Protein AF-A0A1Y5S2L8-F1 (afdb_monomer)

Foldseek 3Di:
DPDLVVLLVQLQVLQQVLLVVVVVVPDDPPSLVSSQLSSVCSQPVPDDALFDDPDPGQWTKYADDPDDDDRPDHDLARMWTWGWDDDPPCPPDPDIDTDAIQEGEHEEADDPVVLVVSLVSQLPDLHQEYEYEYEDQAPVCVVVSVVVSVVVNVPDPPPAPNHKYWYWYQHNVSSHIDIDIGGGD

Sequence (185 aa):
MDDIGDFIDAIRRALEGVARDAQQSGSGFEWTSEVKRAVREIVDPAAPCDGENTSGSRYSVYGHKREKADCTGEWLFDLCWLDYVAVPDDEKSCKKYLRAMPLAMESEFGGPEEVCDDFGKLLVARAALKVMVFSDKNQANTGSRFGAMRRQIKAFEGIGPDGEYLLCCWCNDTEDFTFDHVPAA

Organism: NCBI:txid745714

Radius of gyration: 16.97 Å; Cα contacts (8 Å, |Δi|>4): 307; chains: 1; bounding box: 42×41×48 Å

Structure (mmCIF, N/CA/C/O backbone):
data_AF-A0A1Y5S2L8-F1
#
_entry.id   AF-A0A1Y5S2L8-F1
#
loop_
_atom_site.group_PDB
_atom_site.id
_atom_site.type_symbol
_atom_site.label_atom_id
_atom_site.label_alt_id
_atom_site.label_comp_id
_atom_site.label_asym_id
_atom_site.label_entity_id
_atom_site.label_seq_id
_atom_site.pdbx_PDB_ins_code
_atom_site.Cartn_x
_atom_site.Cartn_y
_atom_site.Cartn_z
_atom_site.occupancy
_atom_site.B_iso_or_equiv
_atom_site.auth_seq_id
_atom_site.auth_comp_id
_atom_site.auth_asym_id
_atom_site.auth_atom_id
_atom_site.pdbx_PDB_model_num
ATOM 1 N N . MET A 1 1 ? 17.445 -0.015 -1.319 1.00 60.12 1 MET A N 1
ATOM 2 C CA . MET A 1 1 ? 16.323 -0.916 -1.003 1.00 60.12 1 MET A CA 1
ATOM 3 C C . MET A 1 1 ? 15.932 -1.516 -2.331 1.00 60.12 1 MET A C 1
ATOM 5 O O . MET A 1 1 ? 15.462 -0.784 -3.198 1.00 60.12 1 MET A O 1
ATOM 9 N N . ASP A 1 2 ? 16.330 -2.765 -2.540 1.00 72.38 2 ASP A N 1
ATOM 10 C CA . ASP A 1 2 ? 16.281 -3.421 -3.853 1.00 72.38 2 ASP A CA 1
ATOM 11 C C . ASP A 1 2 ? 15.447 -4.710 -3.821 1.00 72.38 2 ASP A C 1
ATOM 13 O O . ASP A 1 2 ? 15.225 -5.310 -4.868 1.00 72.38 2 ASP A O 1
ATOM 17 N N . ASP A 1 3 ? 14.959 -5.100 -2.639 1.00 87.25 3 ASP A N 1
ATOM 18 C CA . ASP A 1 3 ? 14.082 -6.246 -2.432 1.00 87.25 3 ASP A CA 1
ATOM 19 C C . ASP A 1 3 ? 12.660 -5.799 -2.065 1.00 87.25 3 ASP A C 1
ATOM 21 O O . ASP A 1 3 ? 12.460 -4.819 -1.342 1.00 87.25 3 ASP A O 1
ATOM 25 N N . ILE A 1 4 ? 11.659 -6.520 -2.572 1.00 90.06 4 ILE A N 1
ATOM 26 C CA . ILE A 1 4 ? 10.247 -6.210 -2.319 1.00 90.06 4 ILE A CA 1
ATOM 27 C C . ILE A 1 4 ? 9.853 -6.448 -0.858 1.00 90.06 4 ILE A C 1
ATOM 29 O O . ILE A 1 4 ? 9.036 -5.697 -0.321 1.00 90.06 4 ILE A O 1
ATOM 33 N N . GLY A 1 5 ? 10.483 -7.421 -0.190 1.00 92.94 5 GLY A N 1
ATOM 34 C CA . GLY A 1 5 ? 10.292 -7.679 1.234 1.00 92.94 5 GLY A CA 1
ATOM 35 C C . GLY A 1 5 ? 10.717 -6.487 2.088 1.00 92.94 5 GLY A C 1
ATOM 36 O O . GLY A 1 5 ? 9.966 -6.065 2.968 1.00 92.94 5 GLY A O 1
ATOM 37 N N . ASP A 1 6 ? 11.854 -5.864 1.761 1.00 93.06 6 ASP A N 1
ATOM 38 C CA . ASP A 1 6 ? 12.311 -4.653 2.451 1.00 93.06 6 ASP A CA 1
ATOM 39 C C . ASP A 1 6 ? 11.295 -3.505 2.325 1.00 93.06 6 ASP A C 1
ATOM 41 O O . ASP A 1 6 ? 11.047 -2.789 3.302 1.00 93.06 6 ASP A O 1
ATOM 45 N N . PHE A 1 7 ? 10.685 -3.334 1.143 1.00 93.12 7 PHE A N 1
ATOM 46 C CA . PHE A 1 7 ? 9.654 -2.315 0.927 1.00 93.12 7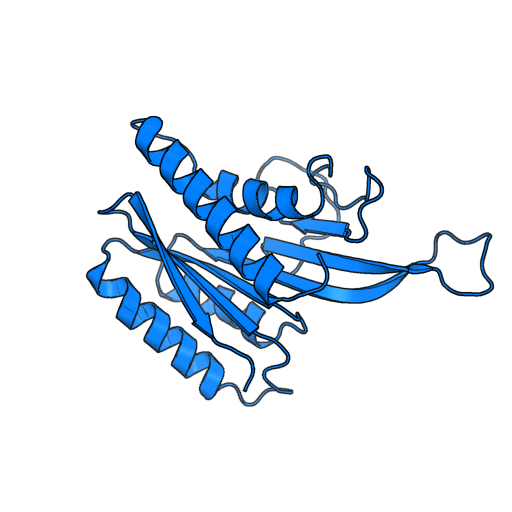 PHE A CA 1
ATOM 47 C C . PHE A 1 7 ? 8.389 -2.602 1.733 1.00 93.12 7 PHE A C 1
ATOM 49 O O . PHE A 1 7 ? 7.868 -1.695 2.382 1.00 93.12 7 PHE A O 1
ATOM 56 N N . ILE A 1 8 ? 7.916 -3.851 1.737 1.00 96.25 8 ILE A N 1
ATOM 57 C CA . ILE A 1 8 ? 6.753 -4.268 2.531 1.00 96.25 8 ILE A CA 1
ATOM 58 C C . ILE A 1 8 ? 6.986 -3.964 4.015 1.00 96.25 8 ILE A C 1
ATOM 60 O O . ILE A 1 8 ? 6.137 -3.351 4.666 1.00 96.25 8 ILE A O 1
ATOM 64 N N . ASP A 1 9 ? 8.149 -4.336 4.544 1.00 96.50 9 ASP A N 1
ATOM 65 C CA . ASP A 1 9 ? 8.483 -4.113 5.947 1.00 96.50 9 ASP A CA 1
ATOM 66 C C . ASP A 1 9 ? 8.668 -2.628 6.277 1.00 96.50 9 ASP A C 1
ATOM 68 O O . ASP A 1 9 ? 8.286 -2.177 7.360 1.00 96.50 9 ASP A O 1
ATOM 72 N N . ALA A 1 10 ? 9.228 -1.838 5.358 1.00 95.88 10 ALA A N 1
ATOM 73 C CA . ALA A 1 10 ? 9.326 -0.393 5.526 1.00 95.88 10 ALA A CA 1
ATOM 74 C C . ALA A 1 10 ? 7.941 0.269 5.578 1.00 95.88 10 ALA A C 1
ATOM 76 O O . ALA A 1 10 ? 7.710 1.112 6.444 1.00 95.88 10 ALA A O 1
ATOM 77 N N . ILE A 1 11 ? 7.010 -0.150 4.716 1.00 96.81 11 ILE A N 1
ATOM 78 C CA . ILE A 1 11 ? 5.638 0.371 4.687 1.00 96.81 11 ILE A CA 1
ATOM 79 C C . ILE A 1 11 ? 4.883 -0.009 5.958 1.00 96.81 11 ILE A C 1
ATOM 81 O O . ILE A 1 11 ? 4.247 0.854 6.557 1.00 96.81 11 ILE A O 1
ATOM 85 N N . ARG A 1 12 ? 5.001 -1.257 6.429 1.00 98.00 12 ARG A N 1
ATOM 86 C CA . ARG A 1 12 ? 4.418 -1.676 7.715 1.00 98.00 12 ARG A CA 1
ATOM 87 C C . ARG A 1 12 ? 4.901 -0.795 8.860 1.00 98.00 12 ARG A C 1
ATOM 89 O O . ARG A 1 12 ? 4.081 -0.197 9.546 1.00 98.00 12 ARG A O 1
ATOM 96 N N . ARG A 1 13 ? 6.221 -0.628 9.000 1.00 97.75 13 ARG A N 1
ATOM 97 C CA . ARG A 1 13 ? 6.812 0.227 10.045 1.00 97.75 13 ARG A CA 1
ATOM 98 C C . ARG A 1 13 ? 6.355 1.682 9.948 1.00 97.75 13 ARG A C 1
ATOM 100 O O . ARG A 1 13 ? 6.156 2.323 10.979 1.00 97.75 13 ARG A O 1
ATOM 107 N N . ALA A 1 14 ? 6.208 2.202 8.729 1.00 95.88 14 ALA A N 1
ATOM 108 C CA . ALA A 1 14 ? 5.717 3.555 8.490 1.00 95.88 14 ALA A CA 1
ATOM 109 C C . ALA A 1 14 ? 4.259 3.708 8.957 1.00 95.88 14 ALA A C 1
ATOM 111 O O . ALA A 1 14 ? 3.954 4.631 9.708 1.00 95.88 14 ALA A O 1
ATOM 112 N N . LEU A 1 15 ? 3.379 2.771 8.590 1.00 97.00 15 LEU A N 1
ATOM 113 C CA . LEU A 1 15 ? 1.965 2.787 8.980 1.00 97.00 15 LEU A CA 1
ATOM 114 C C . LEU A 1 15 ? 1.761 2.528 10.481 1.00 97.00 15 LEU A C 1
ATOM 116 O O . LEU A 1 15 ? 0.952 3.200 11.112 1.00 97.00 15 LEU A O 1
ATOM 120 N N . GLU A 1 16 ? 2.552 1.647 11.092 1.00 96.88 16 GLU A N 1
ATOM 121 C CA . GLU A 1 16 ? 2.604 1.490 12.554 1.00 96.88 16 GLU A CA 1
ATOM 122 C C . GLU A 1 16 ? 3.066 2.780 13.255 1.00 96.88 16 GLU A C 1
ATOM 124 O O . GLU A 1 16 ? 2.644 3.074 14.371 1.00 96.88 16 GLU A O 1
ATOM 129 N N . GLY A 1 17 ? 3.943 3.565 12.619 1.00 95.38 17 GLY A N 1
ATOM 130 C CA . GLY A 1 17 ? 4.308 4.906 13.082 1.00 95.38 17 GLY A CA 1
ATOM 131 C C . GLY A 1 17 ? 3.114 5.851 13.098 1.00 95.38 17 GLY A C 1
ATOM 132 O O . GLY A 1 17 ? 2.828 6.441 14.136 1.00 95.38 17 GLY A O 1
ATOM 133 N N . VAL A 1 18 ? 2.370 5.902 11.989 1.00 93.50 18 VAL A N 1
ATOM 134 C CA . VAL A 1 18 ? 1.132 6.691 11.882 1.00 93.50 18 VAL A CA 1
ATOM 135 C C . VAL A 1 18 ? 0.123 6.288 12.964 1.00 93.50 18 VAL A C 1
ATOM 137 O O . VAL A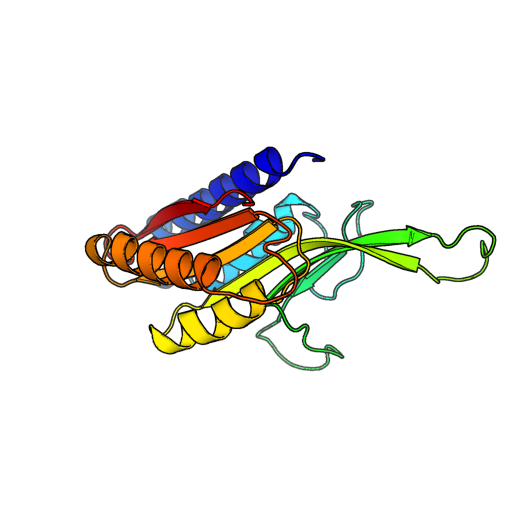 1 18 ? -0.476 7.164 13.585 1.00 93.50 18 VAL A O 1
ATOM 140 N N . ALA A 1 19 ? -0.028 4.988 13.241 1.00 93.81 19 ALA A N 1
ATOM 141 C CA . ALA A 1 19 ? -0.912 4.501 14.300 1.00 93.81 19 ALA A CA 1
ATOM 142 C C . ALA A 1 19 ? -0.499 4.982 15.693 1.00 93.81 19 ALA A C 1
ATOM 144 O O . ALA A 1 19 ? -1.323 5.524 16.431 1.00 93.81 19 ALA A O 1
ATOM 145 N N . ARG A 1 20 ? 0.789 4.854 16.039 1.00 94.06 20 ARG A N 1
ATOM 146 C CA . ARG A 1 20 ? 1.309 5.340 17.327 1.00 94.06 20 ARG A CA 1
ATOM 147 C C . ARG A 1 20 ? 1.080 6.838 17.509 1.00 94.06 20 ARG A C 1
ATOM 149 O O . ARG A 1 20 ? 0.694 7.259 18.599 1.00 94.06 20 ARG A O 1
ATOM 156 N N . ASP A 1 21 ? 1.306 7.628 16.464 1.00 91.19 21 ASP A N 1
ATOM 157 C CA . ASP A 1 21 ? 1.139 9.082 16.514 1.00 91.19 21 ASP A CA 1
ATOM 158 C C . ASP A 1 21 ? -0.344 9.472 16.652 1.00 91.19 21 ASP A C 1
ATOM 160 O O . ASP A 1 21 ? -0.686 10.367 17.433 1.00 91.19 21 ASP A O 1
ATOM 164 N N . ALA A 1 22 ? -1.242 8.758 15.964 1.00 89.62 22 ALA A N 1
ATOM 165 C CA . ALA A 1 22 ? -2.686 8.950 16.072 1.00 89.62 22 ALA A CA 1
ATOM 166 C C . ALA A 1 22 ? -3.202 8.680 17.497 1.00 89.62 22 ALA A C 1
ATOM 168 O O . ALA A 1 22 ? -3.884 9.534 18.069 1.00 89.62 22 ALA A O 1
ATOM 169 N N . GLN A 1 23 ? -2.799 7.556 18.100 1.00 87.94 23 GLN A N 1
ATOM 170 C CA . GLN A 1 23 ? -3.173 7.173 19.469 1.00 87.94 23 GLN A CA 1
ATOM 171 C C . GLN A 1 23 ? -2.675 8.180 20.522 1.00 87.94 23 GLN A C 1
ATOM 173 O O . GLN A 1 23 ? -3.359 8.459 21.507 1.00 87.94 23 GLN A O 1
ATOM 178 N N . GLN A 1 24 ? -1.483 8.757 20.328 1.00 86.81 24 GLN A N 1
ATOM 179 C CA . GLN A 1 24 ? -0.918 9.754 21.248 1.00 86.81 24 GLN A CA 1
ATOM 180 C C . GLN A 1 24 ? -1.592 11.127 21.139 1.00 86.81 2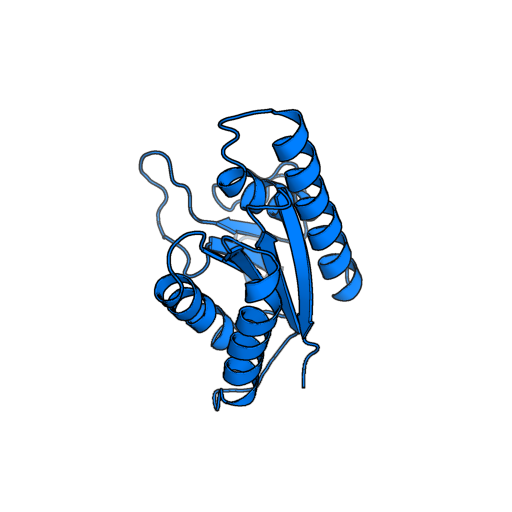4 GLN A C 1
ATOM 182 O O . GLN A 1 24 ? -1.596 11.890 22.107 1.00 86.81 24 GLN A O 1
ATOM 187 N N . SER A 1 25 ? -2.166 11.448 19.979 1.00 82.44 25 SER A N 1
ATOM 188 C CA . SER A 1 25 ? -2.710 12.777 19.682 1.00 82.44 25 SER A CA 1
ATOM 189 C C . SER A 1 25 ? -4.111 13.023 20.269 1.00 82.44 25 SER A C 1
ATOM 191 O O . SER A 1 25 ? -4.547 14.170 20.353 1.00 82.44 25 SER A O 1
ATOM 193 N N . GLY A 1 26 ? -4.825 11.985 20.720 1.00 62.09 26 GLY A N 1
ATOM 194 C CA . GLY A 1 26 ? -5.988 12.086 21.618 1.00 62.09 26 GLY A CA 1
ATOM 195 C C . GLY A 1 26 ? -7.295 12.691 21.071 1.00 62.09 26 GLY A C 1
ATOM 196 O O . GLY A 1 26 ? -8.318 12.541 21.732 1.00 62.09 26 GLY A O 1
ATOM 197 N N . SER A 1 27 ? -7.311 13.366 19.911 1.00 51.16 27 SER A N 1
ATOM 198 C CA . SER A 1 27 ? -8.495 13.615 19.055 1.00 51.16 27 SER A CA 1
ATOM 199 C C . SER A 1 27 ? -8.126 14.458 17.822 1.00 51.16 27 SER A C 1
ATOM 201 O O . SER A 1 27 ? -7.326 15.383 17.925 1.00 51.16 27 SER A O 1
ATOM 203 N N . GLY A 1 28 ? -8.747 14.187 16.668 1.00 55.44 28 GLY A N 1
ATOM 204 C CA . GLY A 1 28 ? -8.711 15.076 15.492 1.00 55.44 28 GLY A CA 1
ATOM 205 C C . GLY A 1 28 ? -7.442 15.026 14.635 1.00 55.44 28 GLY A C 1
ATOM 206 O O . GLY A 1 28 ? -7.318 15.821 13.708 1.00 55.44 28 GLY A O 1
ATOM 207 N N . PHE A 1 29 ? -6.516 14.107 14.916 1.00 59.56 29 PHE A N 1
ATOM 208 C CA . PHE A 1 29 ? -5.371 13.861 14.047 1.00 59.56 29 PHE A CA 1
ATOM 209 C C . PHE A 1 29 ? -5.865 13.306 12.706 1.00 59.56 29 PHE A C 1
ATOM 211 O O . PHE A 1 29 ? -6.488 12.242 12.654 1.00 59.56 29 PHE A O 1
ATOM 218 N N . GLU A 1 30 ? -5.609 14.039 11.623 1.00 79.38 30 GLU A N 1
ATOM 219 C CA . GLU A 1 30 ? -5.931 13.623 10.256 1.00 79.38 30 GLU A CA 1
ATOM 220 C C . GLU A 1 30 ? -4.914 12.568 9.789 1.00 79.38 30 GLU A C 1
ATOM 222 O O . GLU A 1 30 ? -4.149 12.765 8.853 1.00 79.38 30 GLU A O 1
ATOM 227 N N . TRP A 1 31 ? -4.884 11.416 10.466 1.00 83.19 31 TRP A N 1
ATOM 228 C CA . TRP A 1 31 ? -3.950 10.319 10.180 1.00 83.19 31 TRP A CA 1
ATOM 229 C C . TRP A 1 31 ? -3.994 9.872 8.712 1.00 83.19 31 TRP A C 1
ATOM 231 O O . TRP A 1 31 ? -3.004 9.389 8.166 1.00 83.19 31 TRP A O 1
ATOM 241 N N . THR A 1 32 ? -5.131 10.072 8.048 1.00 85.38 32 THR A N 1
ATOM 242 C CA . THR A 1 32 ? -5.335 9.766 6.634 1.00 85.38 32 THR A CA 1
ATOM 243 C C . THR A 1 32 ? -4.389 10.544 5.715 1.00 85.38 32 THR A C 1
ATOM 245 O O . THR A 1 32 ? -3.927 9.982 4.722 1.00 85.38 32 THR A O 1
ATOM 248 N N . SER A 1 33 ? -4.041 11.803 6.028 1.00 82.25 33 SER A N 1
ATOM 249 C CA . SER A 1 33 ? -3.036 12.551 5.249 1.00 82.25 33 SER A CA 1
ATOM 250 C C . SER A 1 33 ? -1.614 12.049 5.510 1.00 82.25 33 SER A C 1
ATOM 252 O O . SER A 1 33 ? -0.752 12.095 4.628 1.00 82.25 33 SER A O 1
ATOM 254 N N . GLU A 1 34 ? -1.383 11.511 6.704 1.00 88.69 34 GLU A N 1
ATOM 255 C CA . GLU A 1 34 ? -0.078 11.043 7.164 1.00 88.69 34 GLU A CA 1
ATOM 256 C C . GLU A 1 34 ? 0.321 9.704 6.547 1.00 88.69 34 GLU A C 1
ATOM 258 O O . GLU A 1 34 ? 1.507 9.462 6.351 1.00 88.69 34 GLU A O 1
ATOM 263 N N . VAL A 1 35 ? -0.646 8.875 6.142 1.00 90.38 35 VAL A N 1
ATOM 264 C CA . VAL A 1 35 ? -0.402 7.620 5.406 1.00 90.38 35 VAL A CA 1
ATOM 265 C C . VAL A 1 35 ? 0.450 7.864 4.158 1.00 90.38 35 VAL A C 1
ATOM 267 O O . VAL A 1 35 ? 1.519 7.270 4.002 1.00 90.38 35 VAL A O 1
ATOM 270 N N . LYS A 1 36 ? 0.013 8.771 3.274 1.00 87.81 36 LYS A N 1
ATOM 271 C CA . LYS A 1 36 ? 0.725 9.060 2.015 1.00 87.81 36 LYS A CA 1
ATOM 272 C C . LYS A 1 36 ? 2.092 9.685 2.285 1.00 87.81 36 LYS A C 1
ATOM 274 O O . LYS A 1 36 ? 3.067 9.353 1.609 1.00 87.81 36 LYS A O 1
ATOM 279 N N . ARG A 1 37 ? 2.172 10.561 3.294 1.00 86.00 37 ARG A N 1
ATOM 280 C CA . ARG A 1 37 ? 3.424 11.188 3.731 1.00 86.00 37 ARG A CA 1
ATOM 281 C C . ARG A 1 37 ? 4.434 10.142 4.206 1.00 86.00 37 ARG A C 1
ATOM 283 O O . ARG A 1 37 ? 5.547 10.109 3.690 1.00 86.00 37 ARG A O 1
ATOM 290 N N . ALA A 1 38 ? 4.031 9.272 5.128 1.00 90.38 38 ALA A N 1
ATOM 291 C CA . ALA A 1 38 ? 4.897 8.267 5.732 1.00 90.38 38 ALA A CA 1
ATOM 292 C C . ALA A 1 38 ? 5.428 7.266 4.695 1.00 90.38 38 ALA A C 1
ATOM 294 O O . ALA A 1 38 ? 6.605 6.916 4.730 1.00 90.38 38 ALA A O 1
ATOM 295 N N . VAL A 1 39 ? 4.596 6.849 3.730 1.00 89.94 39 VAL A N 1
ATOM 296 C CA . VAL A 1 39 ? 5.041 5.955 2.649 1.00 89.94 39 VAL A CA 1
ATOM 297 C C . VAL A 1 39 ? 6.002 6.670 1.694 1.00 89.94 39 VAL A C 1
ATOM 299 O O . VAL A 1 39 ? 7.036 6.105 1.351 1.00 89.94 39 VAL A O 1
ATOM 302 N N . ARG A 1 40 ? 5.740 7.925 1.298 1.00 87.31 40 ARG A N 1
ATOM 303 C CA . ARG A 1 40 ? 6.671 8.708 0.454 1.00 87.31 40 ARG A CA 1
ATOM 304 C C . ARG A 1 40 ? 8.072 8.796 1.065 1.00 87.31 40 ARG A C 1
ATOM 306 O O . ARG A 1 40 ? 9.065 8.586 0.368 1.00 87.31 40 ARG A O 1
ATOM 313 N N . GLU A 1 41 ? 8.147 9.094 2.358 1.00 87.50 41 GLU A N 1
ATOM 314 C CA . GLU A 1 41 ? 9.408 9.342 3.063 1.00 87.50 41 GLU A CA 1
ATOM 315 C C . GLU A 1 41 ? 10.328 8.109 3.139 1.00 87.50 41 GLU A C 1
ATOM 317 O O . GLU A 1 41 ? 11.517 8.262 3.406 1.00 87.50 41 GLU A O 1
ATOM 322 N N . ILE A 1 42 ? 9.833 6.900 2.836 1.00 88.94 42 ILE A N 1
ATOM 323 C CA . ILE A 1 42 ? 10.649 5.673 2.778 1.00 88.94 42 ILE A CA 1
ATOM 324 C C . ILE A 1 42 ? 11.757 5.778 1.722 1.00 88.94 42 ILE A C 1
ATOM 326 O O . ILE A 1 42 ? 12.879 5.326 1.955 1.00 88.94 42 ILE A O 1
ATOM 330 N N . VAL A 1 43 ? 11.436 6.329 0.549 1.00 82.00 43 VAL A N 1
ATOM 331 C CA . VAL A 1 43 ? 12.352 6.371 -0.603 1.00 82.00 43 VAL A CA 1
ATOM 332 C C . VAL A 1 43 ? 12.902 7.758 -0.875 1.00 82.00 43 VAL A C 1
ATOM 334 O O . VAL A 1 43 ? 13.966 7.873 -1.484 1.00 82.00 43 VAL A O 1
ATOM 337 N N . ASP A 1 44 ? 12.206 8.803 -0.435 1.00 74.56 44 ASP A N 1
ATOM 338 C CA . ASP A 1 44 ? 12.701 10.165 -0.560 1.00 74.56 44 ASP A CA 1
ATOM 339 C C . ASP A 1 44 ? 12.157 11.077 0.560 1.00 74.56 44 ASP A C 1
ATOM 341 O O . ASP A 1 44 ? 11.119 11.726 0.398 1.00 74.56 44 ASP A O 1
ATOM 345 N N . PRO A 1 45 ? 12.850 11.149 1.716 1.00 73.00 45 PRO A N 1
ATOM 346 C CA . PRO A 1 45 ? 12.446 11.984 2.849 1.00 73.00 45 PRO A CA 1
ATOM 347 C C . PRO A 1 45 ? 12.387 13.486 2.537 1.00 73.00 45 PRO A C 1
ATOM 349 O O . PRO A 1 45 ? 11.735 14.234 3.262 1.00 73.00 45 PRO A O 1
ATOM 352 N N . ALA A 1 46 ? 13.090 13.941 1.494 1.00 63.91 46 ALA A N 1
ATOM 353 C CA . ALA A 1 46 ? 13.186 15.349 1.112 1.00 63.91 46 ALA A CA 1
ATOM 354 C C . ALA A 1 46 ? 12.453 15.671 -0.207 1.00 63.91 46 ALA A C 1
ATOM 356 O O . ALA A 1 46 ? 12.542 16.808 -0.685 1.00 63.91 46 ALA A O 1
ATOM 357 N N . ALA A 1 47 ? 11.701 14.713 -0.770 1.00 59.09 47 ALA A N 1
ATOM 358 C CA . ALA A 1 47 ? 10.899 14.926 -1.972 1.00 59.09 47 ALA A CA 1
ATOM 359 C C . ALA A 1 47 ? 9.752 15.923 -1.723 1.00 59.09 47 ALA A C 1
ATOM 361 O O . ALA A 1 47 ? 8.908 15.683 -0.845 1.00 59.09 47 ALA A O 1
ATOM 362 N N . PRO A 1 48 ? 9.655 17.011 -2.509 1.00 55.72 48 PRO A N 1
ATOM 363 C CA . PRO A 1 48 ? 8.458 17.826 -2.570 1.00 55.72 48 PRO A CA 1
ATOM 364 C C . PRO A 1 48 ? 7.305 17.019 -3.174 1.00 55.72 48 PRO A C 1
ATOM 366 O O . PRO A 1 48 ? 7.475 16.098 -3.970 1.00 55.72 48 PRO A O 1
ATOM 369 N N . CYS A 1 49 ? 6.085 17.371 -2.783 1.00 52.69 49 CYS A N 1
ATOM 370 C CA . CYS A 1 49 ? 4.868 16.686 -3.212 1.00 52.69 49 CYS A CA 1
ATOM 371 C C . CYS A 1 49 ? 4.481 16.953 -4.691 1.00 52.69 49 CYS A C 1
ATOM 373 O O . CYS A 1 49 ? 3.327 16.735 -5.046 1.00 52.69 49 CYS A O 1
ATOM 375 N N . ASP A 1 50 ? 5.367 17.511 -5.519 1.00 54.84 50 ASP A N 1
ATOM 376 C CA . ASP A 1 50 ? 5.133 17.895 -6.922 1.00 54.84 50 ASP A CA 1
ATOM 377 C C . ASP A 1 50 ? 5.868 17.004 -7.944 1.00 54.84 50 ASP A C 1
ATOM 379 O O . ASP A 1 50 ? 5.818 17.270 -9.144 1.00 54.84 50 ASP A O 1
ATOM 383 N N . GLY A 1 51 ? 6.449 15.883 -7.505 1.00 50.41 51 GLY A N 1
ATOM 384 C CA . GLY A 1 51 ? 6.886 14.828 -8.421 1.00 50.41 51 GLY A CA 1
ATOM 385 C C . GLY A 1 51 ? 8.262 15.032 -9.050 1.00 50.41 51 GLY A C 1
ATOM 386 O O . GLY A 1 51 ? 8.587 14.361 -10.031 1.00 50.41 51 GLY A O 1
ATOM 387 N N . GLU A 1 52 ? 9.095 15.914 -8.499 1.00 52.09 52 GLU A N 1
ATOM 388 C CA . GLU A 1 52 ? 10.492 16.052 -8.916 1.00 52.09 52 GLU A CA 1
ATOM 389 C C . GLU A 1 52 ? 11.456 15.420 -7.897 1.00 52.09 52 GLU A C 1
ATOM 391 O O . GLU A 1 52 ? 11.359 15.650 -6.694 1.00 52.09 52 GLU A O 1
ATOM 396 N N . ASN A 1 53 ? 12.421 14.623 -8.385 1.00 50.34 53 ASN A N 1
ATOM 397 C CA . ASN A 1 53 ? 13.530 14.123 -7.561 1.00 50.34 53 ASN A CA 1
ATOM 398 C C . ASN A 1 53 ? 14.361 15.308 -7.063 1.00 50.34 53 ASN A C 1
ATOM 400 O O . ASN A 1 53 ? 15.123 15.886 -7.841 1.00 50.34 53 ASN A O 1
ATOM 404 N N . THR A 1 54 ? 14.295 15.616 -5.772 1.00 49.56 54 THR A N 1
ATOM 405 C CA . THR A 1 54 ? 15.105 16.683 -5.163 1.00 49.56 54 THR A CA 1
ATOM 406 C C . THR A 1 54 ? 16.373 16.176 -4.480 1.00 49.56 54 THR A C 1
ATOM 408 O O . THR A 1 54 ? 17.287 16.967 -4.249 1.00 49.56 54 THR A O 1
ATOM 411 N N . SER A 1 55 ? 16.490 14.872 -4.201 1.00 51.06 55 SER A N 1
ATOM 412 C CA . SER A 1 55 ? 17.470 14.376 -3.215 1.00 51.06 55 SER A CA 1
ATOM 413 C C . SER A 1 55 ? 18.167 13.074 -3.606 1.00 51.06 55 SER A C 1
ATOM 415 O O . SER A 1 55 ? 18.231 12.137 -2.823 1.00 51.06 55 SER A O 1
ATOM 417 N N . GLY A 1 56 ? 18.714 12.967 -4.821 1.00 57.66 56 GLY A N 1
ATOM 418 C CA . GLY A 1 56 ? 19.560 11.816 -5.199 1.00 57.66 56 GLY A CA 1
ATOM 419 C C . GLY A 1 56 ? 18.886 10.436 -5.081 1.00 57.66 56 GLY A C 1
ATOM 420 O O . GLY A 1 56 ? 19.567 9.417 -5.206 1.00 57.66 56 GLY A O 1
ATOM 421 N N . SER A 1 57 ? 17.569 10.399 -4.846 1.00 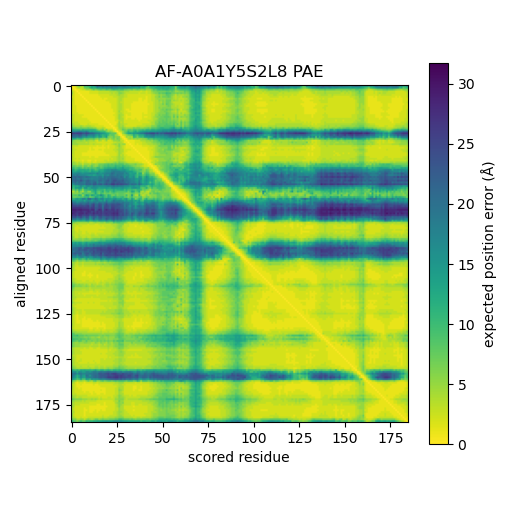65.12 57 SER A N 1
ATOM 422 C CA . SER A 1 57 ? 16.788 9.177 -4.767 1.00 65.12 57 SER A CA 1
ATOM 423 C C . SER A 1 57 ? 16.696 8.538 -6.145 1.00 65.12 57 SER A C 1
ATOM 425 O O . SER A 1 57 ? 16.615 9.214 -7.177 1.00 65.12 57 SER A O 1
ATOM 427 N N . ARG A 1 58 ? 16.705 7.205 -6.154 1.00 75.81 58 ARG A N 1
ATOM 428 C CA . ARG A 1 58 ? 16.477 6.406 -7.360 1.00 75.81 58 ARG A CA 1
ATOM 429 C C . ARG A 1 58 ? 15.045 6.562 -7.874 1.00 75.81 58 ARG A C 1
ATOM 431 O O . ARG A 1 58 ? 14.827 6.427 -9.075 1.00 75.81 58 ARG A O 1
ATOM 438 N N . TYR A 1 59 ? 14.092 6.832 -6.985 1.00 74.81 59 TYR A N 1
ATOM 439 C CA . TYR A 1 59 ? 12.671 6.830 -7.308 1.00 74.81 59 TYR A CA 1
ATOM 440 C C . TYR A 1 59 ? 12.086 8.235 -7.274 1.00 74.81 59 TYR A C 1
ATOM 442 O O . TYR A 1 59 ? 12.334 8.991 -6.341 1.00 74.81 59 TYR A O 1
ATOM 450 N N . SER A 1 60 ? 11.272 8.546 -8.278 1.00 76.69 60 SER A N 1
ATOM 451 C CA . SER A 1 60 ? 10.380 9.704 -8.271 1.00 76.69 60 SER A CA 1
ATOM 452 C C . SER A 1 60 ? 9.057 9.319 -7.633 1.00 76.69 60 SER A C 1
ATOM 454 O O . SER A 1 60 ? 8.532 8.242 -7.917 1.00 76.69 60 SER A O 1
ATOM 456 N N . VAL A 1 61 ? 8.525 10.186 -6.773 1.00 72.44 61 VAL A N 1
ATOM 457 C CA . VAL A 1 61 ? 7.278 9.933 -6.046 1.00 72.44 61 VAL A CA 1
ATOM 458 C C . VAL A 1 61 ? 6.197 10.900 -6.507 1.00 72.44 61 VAL A C 1
ATOM 460 O O . VAL A 1 61 ? 6.374 12.109 -6.404 1.00 72.44 61 VAL A O 1
ATOM 463 N N . TYR A 1 62 ? 5.065 10.370 -6.965 1.00 71.62 62 TYR A N 1
ATOM 464 C CA . TYR A 1 62 ? 3.893 11.155 -7.362 1.00 71.62 62 TYR A CA 1
ATOM 465 C C . TYR A 1 62 ? 2.702 10.779 -6.490 1.00 71.62 62 TYR A C 1
ATOM 467 O O . TYR A 1 62 ? 2.570 9.615 -6.125 1.00 71.62 62 TYR A O 1
ATOM 475 N N . GLY A 1 63 ? 1.834 11.740 -6.171 1.00 59.44 63 GLY A N 1
ATOM 476 C CA . GLY A 1 63 ? 0.599 11.476 -5.436 1.00 59.44 63 GLY A CA 1
ATOM 477 C C . GLY A 1 63 ? -0.398 12.630 -5.486 1.00 59.44 63 GLY A C 1
ATOM 478 O O . GLY A 1 63 ? -0.047 13.755 -5.848 1.00 59.44 63 GLY A O 1
ATOM 479 N N . HIS A 1 64 ? -1.653 12.348 -5.135 1.00 60.62 64 HIS A N 1
ATOM 480 C CA . HIS A 1 64 ? -2.737 13.338 -5.154 1.00 60.62 64 HIS A CA 1
ATOM 481 C C . HIS A 1 64 ? -2.622 14.327 -3.975 1.00 60.62 64 HIS A C 1
ATOM 483 O O . HIS A 1 64 ? -2.489 13.908 -2.821 1.00 60.62 64 HIS A O 1
ATOM 489 N N . LYS A 1 65 ? -2.677 15.643 -4.243 1.00 55.50 65 LYS A N 1
ATOM 490 C CA . LYS A 1 65 ? -2.755 16.707 -3.218 1.00 55.50 65 LYS A CA 1
ATOM 491 C C . LYS A 1 65 ? -4.202 17.168 -3.034 1.00 55.50 65 LYS A C 1
ATOM 493 O O . LYS A 1 65 ? -4.841 17.584 -3.994 1.00 55.50 65 LYS A O 1
ATOM 498 N N . ARG A 1 66 ? -4.670 17.242 -1.780 1.00 48.84 66 ARG A N 1
ATOM 499 C CA . ARG A 1 66 ? -5.984 17.826 -1.439 1.00 48.84 66 ARG A CA 1
ATOM 500 C C . ARG A 1 66 ? -6.020 19.358 -1.323 1.00 48.84 66 ARG A C 1
ATOM 502 O O . ARG A 1 66 ? -7.115 19.910 -1.287 1.00 48.84 66 ARG A O 1
ATOM 509 N N . GLU A 1 67 ? -4.894 20.077 -1.303 1.00 43.22 67 GLU A N 1
ATOM 510 C CA . GLU A 1 67 ? -4.915 21.538 -1.106 1.00 43.22 67 GLU A CA 1
ATOM 511 C C . GLU A 1 67 ? -4.481 22.352 -2.338 1.00 43.22 67 GLU A C 1
ATOM 513 O O . GLU A 1 67 ? -3.326 22.327 -2.747 1.00 43.22 67 GLU A O 1
ATOM 518 N N . LYS A 1 68 ?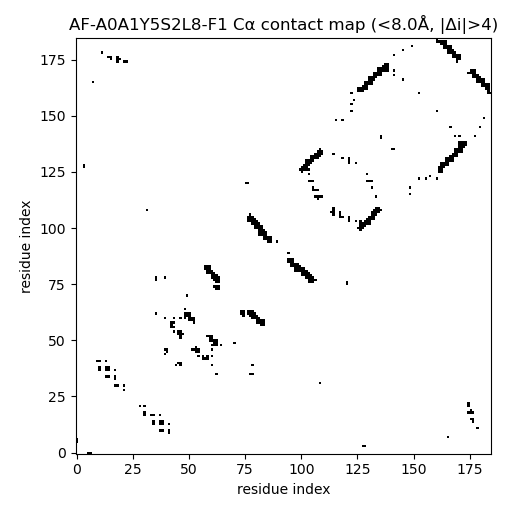 -5.464 23.101 -2.866 1.00 36.06 68 LYS A N 1
ATOM 519 C CA . LYS A 1 68 ? -5.408 24.296 -3.734 1.00 36.06 68 LYS A CA 1
ATOM 520 C C . LYS A 1 68 ? -4.402 24.314 -4.901 1.00 36.06 68 LYS A C 1
ATOM 522 O O . LYS A 1 68 ? -3.262 24.717 -4.729 1.00 36.06 68 LYS A O 1
ATOM 527 N N . ALA A 1 69 ? -4.983 24.118 -6.090 1.00 38.34 69 ALA A N 1
ATOM 528 C CA . ALA A 1 69 ? -4.670 24.726 -7.392 1.00 38.34 69 ALA A CA 1
ATOM 529 C C . ALA A 1 69 ? -3.264 24.518 -8.001 1.00 38.34 69 ALA A C 1
ATOM 531 O O . ALA A 1 69 ? -2.236 24.783 -7.394 1.00 38.34 69 ALA A O 1
ATOM 532 N N . ASP A 1 70 ? -3.284 24.137 -9.282 1.00 34.56 70 ASP A N 1
ATOM 533 C CA . ASP A 1 70 ? -2.176 24.125 -10.248 1.00 34.56 70 ASP A CA 1
ATOM 534 C C . ASP A 1 70 ? -1.092 23.050 -10.093 1.00 34.56 70 ASP A C 1
ATOM 536 O O . ASP A 1 70 ? 0.098 23.307 -10.261 1.00 34.56 70 ASP A O 1
ATOM 540 N N . CYS A 1 71 ? -1.497 21.793 -9.903 1.00 35.06 71 CYS A N 1
ATOM 541 C CA . CYS A 1 71 ? -0.656 20.663 -10.307 1.00 35.06 71 CYS A CA 1
ATOM 542 C C . CYS A 1 71 ? -1.251 20.033 -11.573 1.00 35.06 71 CYS A C 1
ATOM 544 O O . CYS A 1 71 ? -2.318 19.425 -11.555 1.00 35.06 71 CYS A O 1
ATOM 546 N N . THR A 1 72 ? -0.579 20.233 -12.703 1.00 37.66 72 THR A N 1
ATOM 547 C CA . THR A 1 72 ? -0.905 19.614 -13.987 1.00 37.66 72 THR A CA 1
ATOM 548 C C . THR A 1 72 ? -0.774 18.091 -13.891 1.00 37.66 72 THR A C 1
ATOM 550 O O . THR A 1 72 ? 0.342 17.581 -13.845 1.00 37.66 72 THR A O 1
ATOM 553 N N . GLY A 1 73 ? -1.905 17.380 -13.914 1.00 46.78 73 GLY A N 1
ATOM 554 C CA . GLY A 1 73 ? -1.971 15.927 -14.095 1.00 46.78 73 GLY A CA 1
ATOM 555 C C . GLY A 1 73 ? -2.180 15.154 -12.796 1.00 46.78 73 GLY A C 1
ATOM 556 O O . GLY A 1 73 ? -1.222 14.761 -12.137 1.00 46.78 73 GLY A O 1
ATOM 557 N N . GLU A 1 74 ? -3.442 14.895 -12.453 1.00 51.38 74 GLU A N 1
ATOM 558 C CA . GLU A 1 74 ? -3.787 13.867 -11.470 1.00 51.38 74 GLU A CA 1
ATOM 559 C C . GLU A 1 74 ? -3.305 12.509 -11.999 1.00 51.38 74 GLU A C 1
ATOM 561 O O . GLU A 1 74 ? -3.640 12.103 -13.115 1.00 51.38 74 GLU A O 1
ATOM 566 N N . TRP A 1 75 ? -2.466 11.829 -11.221 1.00 68.19 75 TRP A N 1
ATOM 567 C CA . TRP A 1 75 ? -2.044 10.468 -11.530 1.00 68.19 75 TRP A CA 1
ATOM 568 C C . TRP A 1 75 ? -3.155 9.493 -11.146 1.00 68.19 75 TRP A C 1
ATOM 570 O O . TRP A 1 75 ? -3.927 9.758 -10.231 1.00 68.19 75 TRP A O 1
ATOM 580 N N . LEU A 1 76 ? -3.232 8.360 -11.854 1.00 85.19 76 LEU A N 1
ATOM 581 C CA . LEU A 1 76 ? -4.279 7.353 -11.636 1.00 85.19 76 LEU A CA 1
ATOM 582 C C . LEU A 1 76 ? -4.306 6.820 -10.194 1.00 85.19 76 LEU A C 1
ATOM 584 O O . LEU A 1 76 ? -5.371 6.416 -9.746 1.00 85.19 76 LEU A O 1
ATOM 588 N N . PHE A 1 77 ? -3.153 6.835 -9.515 1.00 89.50 77 PHE A N 1
ATOM 589 C CA . PHE A 1 77 ? -2.962 6.326 -8.160 1.00 89.50 77 PHE A CA 1
ATOM 590 C C . PHE A 1 77 ? -2.756 7.449 -7.150 1.00 89.50 77 PHE A C 1
ATOM 592 O O . PHE A 1 77 ? -2.076 8.438 -7.444 1.00 89.50 77 PHE A O 1
ATOM 599 N N . ASP A 1 78 ? -3.238 7.240 -5.928 1.00 89.06 78 ASP A N 1
ATOM 600 C CA . ASP A 1 78 ? -2.981 8.127 -4.797 1.00 89.06 78 ASP A CA 1
ATOM 601 C C . ASP A 1 78 ? -1.498 8.354 -4.501 1.00 89.06 78 ASP A C 1
ATOM 603 O O . ASP A 1 78 ? -1.122 9.454 -4.078 1.00 89.06 78 ASP A O 1
ATOM 607 N N . LEU A 1 79 ? -0.673 7.319 -4.681 1.00 89.38 79 LEU A N 1
ATOM 608 C CA . LEU A 1 79 ? 0.779 7.389 -4.576 1.00 89.38 79 LEU A CA 1
ATOM 609 C C . LEU A 1 79 ? 1.434 6.354 -5.500 1.00 89.38 79 LEU A C 1
ATOM 611 O O . LEU A 1 79 ? 1.043 5.188 -5.522 1.00 89.38 79 LEU A O 1
ATOM 615 N N . CYS A 1 80 ? 2.482 6.740 -6.221 1.00 89.75 80 CYS A N 1
ATOM 616 C CA . CYS A 1 80 ? 3.330 5.793 -6.937 1.00 89.75 80 CYS A CA 1
ATOM 617 C C . CYS A 1 80 ? 4.813 6.148 -6.829 1.00 89.75 80 CYS A C 1
ATOM 619 O O . CYS A 1 80 ? 5.192 7.313 -6.685 1.00 89.75 80 CYS A O 1
ATOM 621 N N . TRP A 1 81 ? 5.653 5.117 -6.900 1.00 89.62 81 TRP A N 1
ATOM 622 C CA . TRP A 1 81 ? 7.100 5.259 -7.041 1.00 89.62 81 TRP A CA 1
ATOM 623 C C . TRP A 1 81 ? 7.490 4.858 -8.453 1.00 89.62 81 TRP A C 1
ATOM 625 O O . TRP A 1 81 ? 7.103 3.785 -8.918 1.00 89.62 81 TRP A O 1
ATOM 635 N N . LEU A 1 82 ? 8.270 5.703 -9.119 1.00 86.81 82 LEU A N 1
ATOM 636 C CA . LEU A 1 82 ? 8.683 5.537 -10.506 1.00 86.81 82 LEU A CA 1
ATOM 637 C C . LEU A 1 82 ? 10.208 5.505 -10.608 1.00 86.81 82 LEU A C 1
ATOM 639 O O . LEU A 1 82 ? 10.900 6.379 -10.091 1.00 86.81 82 LEU A O 1
ATOM 643 N N . ASP A 1 83 ? 10.737 4.494 -11.289 1.00 86.62 83 ASP A N 1
ATOM 644 C CA . ASP A 1 83 ? 12.164 4.339 -11.563 1.00 86.62 83 ASP A CA 1
ATOM 645 C C . ASP A 1 83 ? 12.452 4.806 -12.992 1.00 86.62 83 ASP A C 1
ATOM 647 O O . ASP A 1 83 ? 12.044 4.167 -13.969 1.00 86.62 83 ASP A O 1
ATOM 651 N N . TYR A 1 84 ? 13.147 5.933 -13.108 1.00 84.69 84 TYR A N 1
ATOM 652 C CA . TYR A 1 84 ? 13.554 6.515 -14.378 1.00 84.69 84 TYR A CA 1
ATOM 653 C C . TYR A 1 84 ? 15.028 6.253 -14.647 1.00 84.69 84 TYR A C 1
ATOM 655 O O . TYR A 1 84 ? 15.871 6.343 -13.758 1.00 84.69 84 TYR A O 1
ATOM 663 N N . VAL A 1 85 ? 15.364 6.037 -15.912 1.00 83.06 85 VAL A N 1
ATOM 664 C CA . VAL A 1 85 ? 16.756 5.898 -16.348 1.00 83.06 85 VAL A CA 1
ATOM 665 C C . VAL A 1 85 ? 17.048 6.820 -17.525 1.00 83.06 85 VAL A C 1
ATOM 667 O O . VAL A 1 85 ? 16.159 7.190 -18.298 1.00 83.06 85 VAL A O 1
ATOM 670 N N . ALA A 1 86 ? 18.311 7.231 -17.627 1.00 80.25 86 ALA A N 1
ATOM 671 C CA . ALA A 1 86 ? 18.778 8.071 -18.718 1.00 80.25 86 ALA A CA 1
ATOM 672 C C . ALA A 1 86 ? 18.695 7.317 -20.052 1.00 80.25 86 ALA A C 1
ATOM 674 O O . ALA A 1 86 ? 18.947 6.111 -20.113 1.00 80.25 86 ALA A O 1
ATOM 675 N N . VAL A 1 87 ? 18.360 8.037 -21.122 1.00 75.31 87 VAL A N 1
ATOM 676 C CA . VAL A 1 87 ? 18.474 7.516 -22.486 1.00 75.31 87 VAL A CA 1
ATOM 677 C C . VAL A 1 87 ? 19.962 7.521 -22.866 1.00 75.31 87 VAL A C 1
ATOM 679 O O . VAL A 1 87 ? 20.576 8.591 -22.831 1.00 75.31 87 VAL A O 1
ATOM 682 N N . PRO A 1 88 ? 20.567 6.364 -23.201 1.00 66.69 88 PRO A N 1
ATOM 683 C CA . PRO A 1 88 ? 21.933 6.329 -23.714 1.00 66.69 88 PRO A CA 1
ATOM 684 C C . PRO A 1 88 ? 22.038 7.195 -24.979 1.00 66.69 88 PRO A C 1
ATOM 686 O O . PRO A 1 88 ? 21.121 7.190 -25.795 1.00 66.69 88 PRO A O 1
ATOM 689 N N . ASP A 1 89 ? 23.140 7.929 -25.128 1.00 69.50 89 ASP A N 1
ATOM 690 C CA . ASP A 1 89 ? 23.489 8.767 -26.293 1.00 69.50 89 ASP A CA 1
ATOM 691 C C . ASP A 1 89 ? 22.802 10.142 -26.434 1.00 69.50 89 ASP A C 1
ATOM 693 O O . ASP A 1 89 ? 23.075 10.860 -27.397 1.00 69.50 89 ASP A O 1
ATOM 697 N N . ASP A 1 90 ? 21.985 10.581 -25.470 1.00 63.31 90 ASP A N 1
ATOM 698 C CA . ASP A 1 90 ? 21.407 11.938 -25.466 1.00 63.31 90 ASP A CA 1
ATOM 699 C C . ASP A 1 90 ? 21.792 12.708 -24.188 1.00 63.31 90 ASP A C 1
ATOM 701 O O . ASP A 1 90 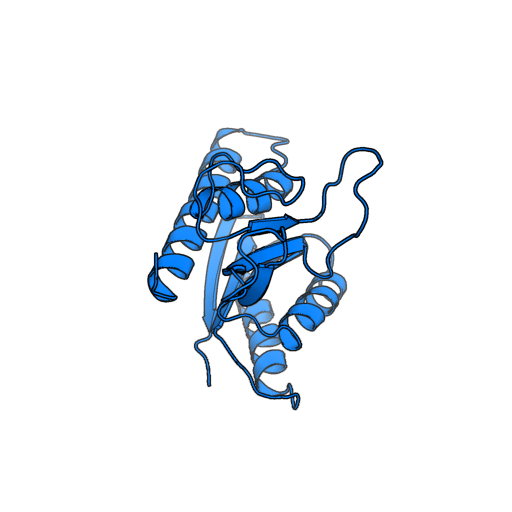? 20.935 13.168 -23.435 1.00 63.31 90 ASP A O 1
ATOM 705 N N . GLU A 1 91 ? 23.107 12.868 -23.951 1.00 55.66 91 GLU A N 1
ATOM 706 C CA . GLU A 1 91 ? 23.689 13.616 -22.809 1.00 55.66 91 GLU A CA 1
ATOM 707 C C . GLU A 1 91 ? 23.199 15.074 -22.712 1.00 55.66 91 GLU A C 1
ATOM 709 O O . GLU A 1 91 ? 23.377 15.732 -21.687 1.00 55.66 91 GLU A O 1
ATOM 714 N N . LYS A 1 92 ? 22.590 15.599 -23.783 1.00 57.22 92 LYS A N 1
ATOM 715 C CA . LYS A 1 92 ? 22.072 16.969 -23.865 1.00 57.22 92 LYS A CA 1
ATOM 716 C C . LYS A 1 92 ? 20.560 17.069 -23.689 1.00 57.22 92 LYS A C 1
ATOM 718 O O . LYS A 1 92 ? 20.053 18.188 -23.623 1.00 57.22 92 LYS A O 1
ATOM 723 N N . SER A 1 93 ? 19.831 15.956 -23.613 1.00 56.97 93 SER A N 1
ATOM 724 C CA . SER A 1 93 ? 18.390 15.989 -23.378 1.00 56.97 93 SER A CA 1
ATOM 725 C C . SER A 1 93 ? 18.043 15.625 -21.939 1.00 56.97 93 SER A C 1
ATOM 727 O O . SER A 1 93 ? 18.552 14.665 -21.371 1.00 56.97 93 SER A O 1
ATOM 729 N N . CYS A 1 94 ? 17.070 16.330 -21.368 1.00 57.00 94 CYS A N 1
ATOM 730 C CA . CYS A 1 94 ? 16.418 15.932 -20.120 1.00 57.00 94 CYS A CA 1
ATOM 731 C C . CYS A 1 94 ? 15.517 14.687 -20.289 1.00 57.00 94 CYS A C 1
ATOM 733 O O . CYS A 1 94 ? 14.624 14.465 -19.471 1.00 57.00 94 CYS A O 1
ATOM 735 N N . LYS A 1 95 ? 15.676 13.894 -21.362 1.00 63.03 95 LYS A N 1
ATOM 736 C CA . LYS A 1 95 ? 14.806 12.750 -21.642 1.00 63.03 95 LYS A CA 1
ATOM 737 C C . LYS A 1 95 ? 15.217 11.578 -20.762 1.00 63.03 95 LYS A C 1
ATOM 739 O O . LYS A 1 95 ? 16.263 10.959 -20.946 1.00 63.03 95 LYS A O 1
ATOM 744 N N . LYS A 1 96 ? 14.347 11.255 -19.815 1.00 74.12 96 LYS A N 1
ATOM 745 C CA . LYS A 1 96 ? 14.381 10.010 -19.054 1.00 74.12 96 LYS A CA 1
ATOM 746 C C . LYS A 1 96 ? 13.281 9.100 -19.584 1.00 74.12 96 LYS A C 1
ATOM 748 O O . LYS A 1 96 ? 12.216 9.596 -19.953 1.00 74.12 96 LYS A O 1
ATOM 753 N N . TYR A 1 97 ? 13.510 7.791 -19.604 1.00 81.69 97 TYR A N 1
ATOM 754 C CA . TYR A 1 97 ? 12.427 6.836 -19.837 1.00 81.69 97 TYR A CA 1
ATOM 755 C C . TYR A 1 97 ? 12.038 6.152 -18.531 1.00 81.69 97 TYR A C 1
ATOM 757 O O . TYR A 1 97 ? 12.892 5.839 -17.697 1.00 81.69 97 TYR A O 1
ATOM 765 N N . LEU A 1 98 ? 10.731 5.963 -18.346 1.00 84.81 98 LEU A N 1
ATOM 766 C CA . LEU A 1 98 ? 10.189 5.220 -17.218 1.00 84.81 98 LEU A CA 1
ATOM 767 C C . LEU A 1 98 ? 10.526 3.739 -17.411 1.00 84.81 98 LEU A C 1
ATOM 769 O O . LEU A 1 98 ? 10.063 3.120 -18.368 1.00 84.81 98 LEU A O 1
ATOM 773 N N . ARG A 1 99 ? 11.359 3.187 -16.527 1.00 87.38 99 ARG A N 1
ATOM 774 C CA . ARG A 1 99 ? 11.801 1.788 -16.578 1.00 87.38 99 ARG A CA 1
ATOM 775 C C . ARG A 1 99 ? 10.866 0.870 -15.807 1.00 87.38 99 ARG A C 1
ATOM 777 O O . ARG A 1 99 ? 10.581 -0.228 -16.274 1.00 87.38 99 ARG A O 1
ATOM 784 N N . ALA A 1 100 ? 10.443 1.292 -14.621 1.00 89.50 100 ALA A N 1
ATOM 785 C CA . ALA A 1 100 ? 9.619 0.479 -13.738 1.00 89.50 100 ALA A CA 1
ATOM 786 C C . ALA A 1 100 ? 8.759 1.350 -12.819 1.00 89.50 100 ALA A C 1
ATOM 788 O O . ALA A 1 100 ? 9.101 2.497 -12.534 1.00 89.50 100 ALA A O 1
ATOM 789 N N . MET A 1 101 ? 7.680 0.759 -12.310 1.00 90.50 101 MET A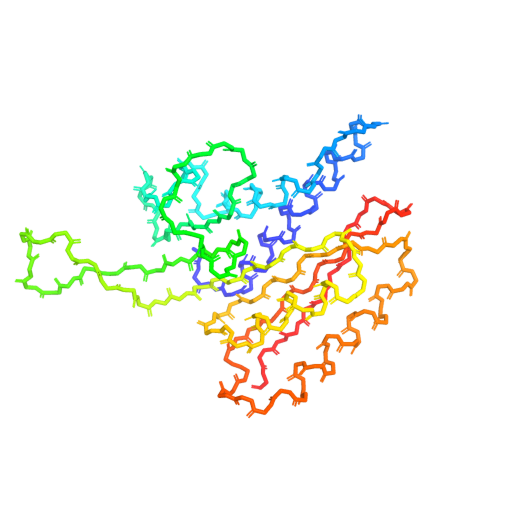 N 1
ATOM 790 C CA . MET A 1 101 ? 6.875 1.299 -11.218 1.00 90.50 101 MET A CA 1
ATOM 791 C C . MET A 1 101 ? 6.995 0.349 -10.018 1.00 90.50 101 MET A C 1
ATOM 793 O O . MET A 1 101 ? 6.252 -0.628 -9.935 1.00 90.50 101 MET A O 1
ATOM 797 N N . PRO A 1 102 ? 7.972 0.550 -9.117 1.00 91.88 102 PRO A N 1
ATOM 798 C CA . PRO A 1 102 ? 8.103 -0.284 -7.925 1.00 91.88 102 PRO A CA 1
ATOM 799 C C . PRO A 1 102 ? 6.841 -0.339 -7.064 1.00 91.88 102 PRO A C 1
ATOM 801 O O . PRO A 1 102 ? 6.533 -1.400 -6.531 1.00 91.88 102 PRO A O 1
ATOM 804 N N . LEU A 1 103 ? 6.112 0.775 -6.949 1.00 93.44 103 LEU A N 1
ATOM 805 C CA . LEU A 1 103 ? 4.938 0.878 -6.089 1.00 93.44 103 LEU A CA 1
ATOM 806 C C . LEU A 1 103 ? 3.805 1.631 -6.780 1.00 93.44 103 LEU A C 1
ATOM 808 O O . LEU A 1 103 ? 4.023 2.706 -7.338 1.00 93.44 103 LEU A O 1
ATOM 812 N N . ALA A 1 104 ? 2.600 1.080 -6.672 1.00 93.94 104 ALA A N 1
ATOM 813 C CA . ALA A 1 104 ? 1.342 1.798 -6.834 1.00 93.94 104 ALA A CA 1
ATOM 814 C C . ALA A 1 104 ? 0.516 1.606 -5.560 1.00 93.94 104 ALA A C 1
ATOM 816 O O . ALA A 1 104 ? 0.430 0.494 -5.035 1.00 93.94 104 ALA A O 1
ATOM 817 N N . MET A 1 105 ? -0.071 2.679 -5.050 1.00 95.44 105 MET A N 1
ATOM 818 C CA . MET A 1 105 ? -0.839 2.665 -3.816 1.00 95.44 105 MET A CA 1
ATOM 819 C C . MET A 1 105 ? -2.128 3.452 -3.977 1.00 95.44 105 MET A C 1
ATOM 821 O O . MET A 1 105 ? -2.120 4.540 -4.547 1.00 95.44 105 MET A O 1
ATOM 825 N N . GLU A 1 106 ? -3.189 2.898 -3.401 1.00 95.81 106 GLU A N 1
ATOM 826 C CA . GLU A 1 106 ? -4.459 3.576 -3.169 1.00 95.81 106 GLU A CA 1
ATOM 827 C C . GLU A 1 106 ? -4.759 3.636 -1.677 1.00 95.81 106 GLU A C 1
ATOM 829 O O . GLU A 1 106 ? -4.363 2.747 -0.909 1.00 95.81 106 GLU A O 1
ATOM 834 N N . SER A 1 107 ? -5.449 4.696 -1.265 1.00 94.50 107 SER A N 1
ATOM 835 C CA . SER A 1 107 ? -5.953 4.836 0.092 1.00 94.50 107 SER A CA 1
ATOM 836 C C . SER A 1 107 ? -7.400 5.318 0.106 1.00 94.50 107 SER A C 1
ATOM 838 O O . SER A 1 107 ? -7.674 6.443 -0.293 1.00 94.50 107 SER A O 1
ATOM 840 N N . GLU A 1 108 ? -8.314 4.498 0.624 1.00 94.12 108 GLU A N 1
ATOM 841 C CA . GLU A 1 108 ? -9.739 4.836 0.699 1.00 94.12 108 GLU A CA 1
ATOM 842 C C . GLU A 1 108 ? -10.296 4.547 2.096 1.00 94.12 108 GLU A C 1
ATOM 844 O O . GLU A 1 108 ? -10.237 3.429 2.603 1.00 94.12 108 GLU A O 1
ATOM 849 N N . PHE A 1 109 ? -10.837 5.577 2.739 1.00 92.06 109 PHE A N 1
ATOM 850 C CA . PHE A 1 109 ? -11.286 5.561 4.133 1.00 92.06 109 PHE A CA 1
ATOM 851 C C . PHE A 1 109 ? -12.807 5.693 4.282 1.00 92.06 109 PHE A C 1
ATOM 853 O O . PHE A 1 109 ? -13.305 5.850 5.401 1.00 92.06 109 PHE A O 1
ATOM 860 N N . GLY A 1 110 ? -13.530 5.688 3.165 1.00 88.12 110 GLY A N 1
ATOM 861 C CA . GLY A 1 110 ? -14.974 5.768 3.085 1.00 88.12 110 GLY A CA 1
ATOM 862 C C . GLY A 1 110 ? -15.653 4.403 3.027 1.00 88.12 110 GLY A C 1
ATOM 863 O O . GLY A 1 110 ? -15.495 3.541 3.897 1.00 88.12 110 GLY A O 1
ATOM 864 N N . GLY A 1 111 ? -16.535 4.251 2.047 1.00 88.69 111 GLY A N 1
ATOM 865 C CA . GLY A 1 111 ? -17.460 3.138 1.946 1.00 88.69 111 GLY A CA 1
ATOM 866 C C . GLY A 1 111 ? -16.837 1.834 1.422 1.00 88.69 111 GLY A C 1
ATOM 867 O O . GLY A 1 111 ? -15.857 1.837 0.687 1.00 88.69 111 GLY A O 1
ATOM 868 N N . PRO A 1 112 ? -17.478 0.686 1.704 1.00 89.75 112 PRO A N 1
ATOM 869 C CA . PRO A 1 112 ? -17.144 -0.617 1.122 1.00 89.75 112 PRO A CA 1
ATOM 870 C C . PRO A 1 112 ? -16.989 -0.638 -0.402 1.00 89.75 112 PRO A C 1
ATOM 872 O O . PRO A 1 112 ? -16.186 -1.416 -0.913 1.00 89.75 112 PRO A O 1
ATOM 875 N N . GLU A 1 113 ? -17.827 0.133 -1.093 1.00 90.88 113 GLU A N 1
ATOM 876 C CA . GLU A 1 113 ? -17.897 0.202 -2.554 1.00 90.88 113 GLU A CA 1
ATOM 877 C C . GLU A 1 113 ? -16.741 1.042 -3.095 1.00 90.88 113 GLU A C 1
ATOM 879 O O . GLU A 1 113 ? -16.004 0.553 -3.941 1.00 90.88 113 GLU A O 1
ATOM 884 N N . GLU A 1 114 ? -16.489 2.210 -2.498 1.00 91.81 114 GLU A N 1
ATOM 885 C CA . GLU A 1 114 ? -15.358 3.092 -2.823 1.00 91.81 114 GLU A CA 1
ATOM 886 C C . GLU A 1 114 ? -14.017 2.348 -2.685 1.00 91.81 114 GLU A C 1
ATOM 888 O O . GLU A 1 114 ? -13.207 2.341 -3.608 1.00 91.81 114 GLU A O 1
ATOM 893 N N . VAL A 1 115 ? -13.832 1.592 -1.592 1.00 94.06 115 VAL A N 1
ATOM 894 C CA . VAL A 1 115 ? -12.646 0.735 -1.392 1.00 94.06 115 VAL A CA 1
ATOM 895 C C . VAL A 1 115 ? -12.492 -0.293 -2.518 1.00 94.06 115 VAL A C 1
ATOM 897 O O . VAL A 1 115 ? -11.374 -0.586 -2.936 1.00 94.06 115 VAL A O 1
ATOM 900 N N . CYS A 1 116 ? -13.590 -0.882 -3.005 1.00 92.50 116 CYS A N 1
ATOM 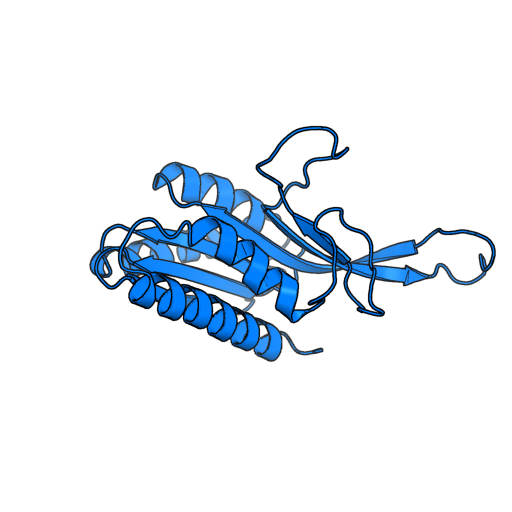901 C CA . CYS A 1 116 ? -13.523 -1.851 -4.103 1.00 92.50 116 CYS A CA 1
ATOM 902 C C . CYS A 1 116 ? -13.205 -1.179 -5.441 1.00 92.50 116 CYS A C 1
ATOM 904 O O . CYS A 1 116 ? -12.424 -1.732 -6.216 1.00 92.50 116 CYS A O 1
ATOM 906 N N . ASP A 1 117 ? -13.790 -0.012 -5.697 1.00 91.38 117 ASP A N 1
ATOM 907 C CA . ASP A 1 117 ? -13.577 0.748 -6.925 1.00 91.38 117 ASP A CA 1
ATOM 908 C C . ASP A 1 117 ? -12.111 1.189 -7.045 1.00 91.38 117 AS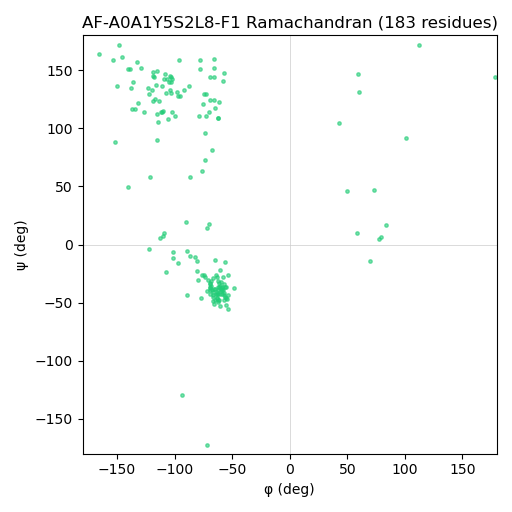P A C 1
ATOM 910 O O . ASP A 1 117 ? -11.475 0.954 -8.079 1.00 91.38 117 ASP A O 1
ATOM 914 N N . ASP A 1 118 ? -11.528 1.715 -5.964 1.00 94.38 118 ASP A N 1
ATOM 915 C CA . ASP A 1 118 ? -10.110 2.082 -5.923 1.00 94.38 118 ASP A CA 1
ATOM 916 C C . ASP A 1 118 ? -9.191 0.860 -5.988 1.00 94.38 118 ASP A C 1
ATOM 918 O O . ASP A 1 118 ? -8.206 0.854 -6.732 1.00 94.38 118 ASP A O 1
ATOM 922 N N . PHE A 1 119 ? -9.545 -0.238 -5.312 1.00 95.50 119 PHE A N 1
ATOM 923 C CA . PHE A 1 119 ? -8.794 -1.488 -5.431 1.00 95.50 119 PHE A CA 1
ATOM 924 C C . PHE A 1 119 ? -8.757 -2.014 -6.878 1.00 95.50 119 PHE A C 1
ATOM 926 O O . PHE A 1 119 ? -7.749 -2.583 -7.312 1.00 95.50 119 PHE A O 1
ATOM 933 N N . GLY A 1 120 ? -9.811 -1.770 -7.662 1.00 93.25 120 GLY A N 1
ATOM 934 C CA . GLY A 1 120 ? -9.863 -2.090 -9.088 1.00 93.25 120 GLY A CA 1
ATOM 935 C C . GLY A 1 120 ? -8.737 -1.443 -9.904 1.00 93.25 120 GLY A C 1
ATOM 936 O O . GLY A 1 120 ? -8.204 -2.075 -10.821 1.00 93.25 120 GLY A O 1
ATOM 937 N N . LYS A 1 121 ? -8.297 -0.232 -9.538 1.00 92.81 121 LYS A N 1
ATOM 938 C CA . LYS A 1 121 ? -7.152 0.439 -10.180 1.00 92.81 121 LYS A CA 1
ATOM 939 C C . LYS A 1 121 ? -5.850 -0.325 -9.937 1.00 92.81 121 LYS A C 1
ATOM 941 O O . LYS A 1 121 ? -5.030 -0.460 -10.845 1.00 92.81 121 LYS A O 1
ATOM 946 N N . LEU A 1 122 ? -5.671 -0.884 -8.740 1.00 94.06 122 LEU A N 1
ATOM 947 C CA . LEU A 1 122 ? -4.497 -1.694 -8.408 1.00 94.06 122 LEU A CA 1
ATOM 948 C C . LEU A 1 122 ? -4.485 -3.031 -9.158 1.00 94.06 122 LEU A C 1
ATOM 950 O O . LEU A 1 122 ? -3.411 -3.502 -9.527 1.00 94.06 122 LEU A O 1
ATOM 954 N N . LEU A 1 123 ? -5.645 -3.635 -9.441 1.00 93.06 123 LEU A N 1
ATOM 955 C CA . LEU A 1 123 ? -5.712 -4.877 -10.228 1.00 93.06 123 LEU A CA 1
ATOM 956 C C . LEU A 1 123 ? -5.091 -4.720 -11.624 1.00 93.06 123 LEU A C 1
ATOM 958 O O . LEU A 1 123 ? -4.418 -5.630 -12.098 1.00 93.06 123 LEU A O 1
ATOM 962 N N . VAL A 1 124 ? -5.263 -3.557 -12.258 1.00 91.31 124 VAL A N 1
ATOM 963 C CA . VAL A 1 124 ? -4.704 -3.266 -13.591 1.00 91.31 124 VAL A CA 1
ATOM 964 C C . VAL A 1 124 ? -3.296 -2.657 -13.549 1.00 91.31 124 VAL A C 1
ATOM 966 O O . VAL A 1 124 ? -2.680 -2.449 -14.598 1.00 91.31 124 VAL A O 1
ATOM 969 N N . ALA A 1 125 ? -2.767 -2.353 -12.360 1.00 91.38 125 ALA A N 1
ATOM 970 C CA . ALA A 1 125 ? -1.478 -1.693 -12.207 1.00 91.38 125 ALA A CA 1
ATOM 971 C C . ALA A 1 125 ? -0.312 -2.641 -12.523 1.00 91.38 125 ALA A C 1
ATOM 973 O O . ALA A 1 125 ? -0.177 -3.712 -11.934 1.00 91.38 125 ALA A O 1
ATOM 974 N N . ARG A 1 126 ? 0.616 -2.201 -13.380 1.00 90.75 126 ARG A N 1
ATOM 975 C CA . ARG A 1 126 ? 1.902 -2.885 -13.612 1.00 90.75 126 ARG A CA 1
ATOM 976 C C . ARG A 1 126 ? 2.958 -2.437 -12.599 1.00 90.75 126 ARG A C 1
ATOM 978 O O . ARG A 1 126 ? 3.986 -1.879 -12.979 1.00 90.75 126 ARG A O 1
ATOM 985 N N . ALA A 1 127 ? 2.652 -2.621 -11.315 1.00 91.75 127 ALA A N 1
ATOM 986 C CA . ALA A 1 127 ? 3.553 -2.316 -10.207 1.00 91.75 127 ALA A CA 1
ATOM 987 C C . ALA A 1 127 ? 4.112 -3.591 -9.574 1.00 91.75 127 ALA A C 1
ATOM 989 O O . ALA A 1 127 ? 3.370 -4.559 -9.399 1.00 91.75 127 ALA A O 1
ATOM 990 N N . ALA A 1 128 ? 5.388 -3.562 -9.174 1.00 93.12 128 ALA A N 1
ATOM 991 C CA . ALA A 1 128 ? 6.003 -4.678 -8.453 1.00 93.12 128 ALA A CA 1
ATOM 992 C C . ALA A 1 128 ? 5.314 -4.917 -7.099 1.00 93.12 128 ALA A C 1
ATOM 994 O O . ALA A 1 128 ? 5.014 -6.059 -6.763 1.00 93.12 128 ALA A O 1
ATOM 995 N N . LEU A 1 129 ? 5.010 -3.842 -6.369 1.00 95.69 129 LEU A N 1
ATOM 996 C CA . LEU A 1 129 ? 4.221 -3.851 -5.143 1.00 95.69 129 LEU A CA 1
ATOM 997 C C . LEU A 1 129 ? 2.971 -2.980 -5.310 1.00 95.69 129 LEU A C 1
ATOM 999 O O . LEU A 1 129 ? 3.040 -1.836 -5.761 1.00 95.69 129 LEU A O 1
ATOM 1003 N N . LYS A 1 130 ? 1.822 -3.516 -4.911 1.00 96.31 130 LYS A N 1
ATOM 1004 C CA . LYS A 1 130 ? 0.528 -2.835 -4.922 1.00 96.31 130 LYS A CA 1
ATOM 1005 C C . LYS A 1 130 ? 0.023 -2.705 -3.497 1.00 96.31 130 LYS A C 1
ATOM 1007 O O . LYS A 1 130 ? -0.082 -3.706 -2.792 1.00 96.31 130 LYS A O 1
ATOM 1012 N N . VAL A 1 131 ? -0.294 -1.496 -3.060 1.00 97.81 131 VAL A N 1
ATOM 1013 C CA . VAL A 1 131 ? -0.674 -1.248 -1.666 1.00 97.81 131 VAL A CA 1
ATOM 1014 C C . VAL A 1 131 ? -2.085 -0.699 -1.605 1.00 97.81 131 VAL A C 1
ATOM 1016 O O . VAL A 1 131 ? -2.366 0.332 -2.203 1.00 97.81 131 VAL A O 1
ATOM 1019 N N . MET A 1 132 ? -2.963 -1.373 -0.867 1.00 97.94 132 MET A N 1
ATOM 1020 C CA . MET A 1 132 ? -4.292 -0.848 -0.564 1.00 97.94 132 MET A CA 1
ATOM 1021 C C . MET A 1 132 ? -4.349 -0.485 0.910 1.00 97.94 132 MET A C 1
ATOM 1023 O O . MET A 1 132 ? -4.267 -1.377 1.756 1.00 97.94 132 MET A O 1
ATOM 1027 N N . VAL A 1 133 ? -4.509 0.798 1.218 1.00 97.94 133 VAL A N 1
ATOM 1028 C CA . VAL A 1 133 ? -4.772 1.266 2.581 1.00 97.94 133 VAL A CA 1
ATOM 1029 C C . VAL A 1 133 ? -6.250 1.610 2.702 1.00 97.94 133 VAL A C 1
ATOM 1031 O O . VAL A 1 133 ? -6.797 2.319 1.871 1.00 97.94 133 VAL A O 1
ATOM 1034 N N . PHE A 1 134 ? -6.926 1.109 3.723 1.00 96.44 134 PHE A N 1
ATOM 1035 C CA . PHE A 1 134 ? -8.329 1.438 3.950 1.00 96.44 134 PHE A CA 1
ATOM 1036 C C . PHE A 1 134 ? -8.669 1.430 5.430 1.00 96.44 134 PHE A C 1
ATOM 1038 O O . PHE A 1 134 ? -7.842 1.037 6.252 1.00 96.44 134 PHE A O 1
ATOM 1045 N N . SER A 1 135 ? -9.871 1.878 5.782 1.00 94.31 135 SER A N 1
ATOM 1046 C CA . SER A 1 135 ? -10.379 1.799 7.151 1.00 94.31 135 SER A CA 1
ATOM 1047 C C . SER A 1 135 ? -11.590 0.872 7.252 1.00 94.31 135 SER A C 1
ATOM 1049 O O . SER A 1 135 ? -12.378 0.723 6.317 1.00 94.31 135 SER A O 1
ATOM 1051 N N . ASP A 1 136 ? -11.753 0.238 8.409 1.00 92.75 136 ASP A N 1
ATOM 1052 C CA . ASP A 1 136 ? -13.001 -0.414 8.799 1.00 92.75 136 ASP A CA 1
ATOM 1053 C C . ASP A 1 136 ? -13.362 -0.003 10.233 1.00 92.75 136 ASP A C 1
ATOM 1055 O O . ASP A 1 136 ? -12.529 0.435 11.034 1.00 92.75 136 ASP A O 1
ATOM 1059 N N . LYS A 1 137 ? -14.650 -0.107 10.562 1.00 88.00 137 LYS A N 1
ATOM 1060 C CA . LYS A 1 137 ? -15.171 0.302 11.870 1.00 88.00 137 LYS A CA 1
ATOM 1061 C C . LYS A 1 137 ? -14.729 -0.634 12.982 1.00 88.00 137 LYS A C 1
ATOM 1063 O O . LYS A 1 137 ? -14.644 -0.189 14.121 1.00 88.00 137 LYS A O 1
ATOM 1068 N N . ASN A 1 138 ? -14.535 -1.911 12.665 1.00 87.12 138 ASN A N 1
ATOM 1069 C CA . ASN A 1 138 ? -14.134 -2.910 13.638 1.00 87.12 138 ASN A CA 1
ATOM 1070 C C . ASN A 1 138 ? -13.117 -3.896 13.059 1.00 87.12 138 ASN A C 1
ATOM 1072 O O . ASN A 1 138 ? -13.136 -4.234 11.873 1.00 87.12 138 ASN A O 1
ATOM 1076 N N . GLN A 1 139 ? -12.277 -4.433 13.937 1.00 86.56 139 GLN A N 1
ATOM 1077 C CA . GLN A 1 139 ? -11.291 -5.441 13.551 1.00 86.56 139 GLN A CA 1
ATOM 1078 C C . GLN A 1 139 ? -11.936 -6.743 13.037 1.00 86.56 139 GLN A C 1
ATOM 1080 O O . GLN A 1 139 ? -11.369 -7.459 12.209 1.00 86.56 139 GLN A O 1
ATOM 1085 N N . ALA A 1 140 ? -13.149 -7.061 13.503 1.00 85.62 140 ALA A N 1
ATOM 1086 C CA . ALA A 1 140 ? -13.865 -8.276 13.114 1.00 85.62 140 ALA A CA 1
ATOM 1087 C C . ALA A 1 140 ? -14.196 -8.326 11.608 1.00 85.62 140 ALA A C 1
ATOM 1089 O O . ALA A 1 140 ? -14.216 -9.411 11.021 1.00 85.62 140 ALA A O 1
ATOM 1090 N N . ASN A 1 141 ? -14.425 -7.176 10.967 1.00 85.38 141 ASN A N 1
ATOM 1091 C CA . ASN A 1 141 ? -14.734 -7.107 9.538 1.00 85.38 141 ASN A CA 1
ATOM 1092 C C . ASN A 1 141 ? -13.485 -7.189 8.652 1.00 85.38 141 ASN A C 1
ATOM 1094 O O . ASN A 1 141 ? -13.591 -7.627 7.500 1.00 85.38 141 ASN A O 1
ATOM 1098 N N . THR A 1 142 ? -12.306 -6.850 9.176 1.00 88.38 142 THR A N 1
ATOM 1099 C CA . THR A 1 142 ? -11.040 -6.779 8.433 1.00 88.38 142 THR A CA 1
ATOM 1100 C C . THR A 1 142 ? -10.715 -8.072 7.685 1.00 88.38 142 THR A C 1
ATOM 1102 O O . THR A 1 142 ? -10.390 -8.052 6.497 1.00 88.38 142 THR A O 1
ATOM 1105 N N . GLY A 1 143 ? -10.901 -9.231 8.326 1.00 89.06 143 GLY A N 1
ATOM 1106 C CA . GLY A 1 143 ? -10.671 -10.527 7.677 1.00 89.06 143 GLY A CA 1
ATOM 1107 C C . GLY A 1 143 ? -11.598 -10.775 6.479 1.00 89.06 143 GLY A C 1
ATOM 1108 O O . GLY A 1 143 ? -11.177 -11.320 5.456 1.00 89.06 143 GLY A O 1
ATOM 1109 N N . SER A 1 144 ? -12.856 -10.330 6.564 1.00 90.69 144 SER A N 1
ATOM 1110 C CA . SER A 1 144 ? -13.815 -10.456 5.461 1.00 90.69 144 SER A CA 1
ATOM 1111 C C . SER A 1 144 ? -13.452 -9.553 4.275 1.00 90.69 144 SER A C 1
ATOM 1113 O O . SER A 1 144 ? -13.581 -9.983 3.123 1.00 90.69 144 SER A O 1
ATOM 1115 N N . ARG A 1 145 ? -12.923 -8.350 4.554 1.00 93.06 145 ARG A N 1
ATOM 1116 C CA . ARG A 1 145 ? -12.432 -7.376 3.567 1.00 93.06 145 ARG A CA 1
ATOM 1117 C C . ARG A 1 145 ? -11.219 -7.897 2.817 1.00 93.06 145 ARG A C 1
ATOM 1119 O O . ARG A 1 145 ? -11.245 -7.961 1.588 1.00 93.06 145 ARG A O 1
ATOM 1126 N N . PHE A 1 146 ? -10.206 -8.364 3.543 1.00 95.81 146 PHE A N 1
ATOM 1127 C CA . PHE A 1 146 ? -9.046 -9.024 2.944 1.00 95.81 146 PHE A CA 1
ATOM 1128 C C . PHE A 1 146 ? -9.460 -10.234 2.109 1.00 95.81 146 PHE A C 1
ATOM 1130 O O . PHE A 1 146 ? -9.031 -10.384 0.966 1.00 95.81 146 PHE A O 1
ATOM 1137 N N . GLY A 1 147 ? -10.379 -11.057 2.622 1.00 94.62 147 GLY A N 1
ATOM 1138 C CA . GLY A 1 147 ? -10.938 -12.178 1.873 1.00 94.62 147 GLY A CA 1
ATOM 1139 C C . GLY A 1 147 ? -11.620 -11.754 0.567 1.00 94.62 147 GLY A C 1
ATOM 1140 O O . GLY A 1 147 ? -11.482 -12.448 -0.440 1.00 94.62 147 GLY A O 1
ATOM 1141 N N . ALA A 1 148 ? -12.340 -10.629 0.557 1.00 93.75 148 ALA A N 1
ATOM 1142 C CA . ALA A 1 148 ? -12.970 -10.089 -0.646 1.00 93.75 148 ALA A CA 1
ATOM 1143 C C . ALA A 1 148 ? -11.939 -9.626 -1.682 1.00 93.75 148 ALA A C 1
ATOM 1145 O O . ALA A 1 148 ? -12.023 -10.053 -2.833 1.00 93.75 148 ALA A O 1
ATOM 1146 N N . MET A 1 149 ? -10.932 -8.852 -1.278 1.00 95.56 149 MET A N 1
ATOM 1147 C CA . MET A 1 149 ? -9.857 -8.414 -2.178 1.00 95.56 149 MET A CA 1
ATOM 1148 C C . MET A 1 149 ? -9.035 -9.596 -2.707 1.00 95.56 149 MET A C 1
ATOM 1150 O O . MET A 1 149 ? -8.787 -9.681 -3.904 1.00 95.56 149 MET A O 1
ATOM 1154 N N . ARG A 1 150 ? -8.716 -10.596 -1.872 1.00 94.62 150 ARG A N 1
ATOM 1155 C CA . ARG A 1 150 ? -8.066 -11.842 -2.324 1.00 94.62 150 ARG A CA 1
ATOM 1156 C C . ARG A 1 150 ? -8.884 -12.588 -3.375 1.00 94.62 150 ARG A C 1
ATOM 1158 O O . ARG A 1 150 ? -8.306 -13.178 -4.285 1.00 94.62 150 ARG A O 1
ATOM 1165 N N . ARG A 1 151 ? -10.218 -12.601 -3.258 1.00 93.25 151 ARG A N 1
ATOM 1166 C CA . ARG A 1 151 ? -11.088 -13.186 -4.293 1.00 93.25 151 ARG A CA 1
ATOM 1167 C C . ARG A 1 151 ? -11.025 -12.386 -5.589 1.00 93.25 151 ARG A C 1
ATOM 1169 O O . ARG A 1 151 ? -10.954 -13.010 -6.637 1.00 93.25 151 ARG A O 1
ATOM 1176 N N . GLN A 1 152 ? -11.001 -11.056 -5.516 1.00 92.75 152 GLN A N 1
ATOM 1177 C CA . GLN A 1 152 ? -10.838 -10.204 -6.697 1.00 92.75 152 GLN A CA 1
ATOM 1178 C C . GLN A 1 152 ? -9.482 -10.436 -7.380 1.00 92.75 152 GLN A C 1
ATOM 1180 O O . GLN A 1 152 ? -9.468 -10.681 -8.579 1.00 92.75 152 GLN A O 1
ATOM 1185 N N . ILE A 1 153 ? -8.375 -10.487 -6.624 1.00 93.19 153 ILE A N 1
ATOM 1186 C CA . ILE A 1 153 ? -7.035 -10.820 -7.152 1.00 93.19 153 ILE A CA 1
ATOM 1187 C C . ILE A 1 153 ? -7.066 -12.158 -7.901 1.00 93.19 153 ILE A C 1
ATOM 1189 O O . ILE A 1 153 ? -6.566 -12.260 -9.014 1.00 93.19 153 ILE A O 1
ATOM 1193 N N . LYS A 1 154 ? -7.682 -13.190 -7.308 1.00 90.75 154 LYS A N 1
ATOM 1194 C CA . LYS A 1 154 ? -7.773 -14.527 -7.918 1.00 90.75 154 LYS A CA 1
ATOM 1195 C C . LYS A 1 154 ? -8.683 -14.586 -9.143 1.00 90.75 154 LYS A C 1
ATOM 1197 O O . LYS A 1 154 ? -8.446 -15.406 -10.020 1.00 90.75 154 LYS A O 1
ATOM 1202 N N . ALA A 1 155 ? -9.755 -13.798 -9.155 1.00 90.44 155 ALA A N 1
ATOM 1203 C CA . ALA A 1 155 ? -10.746 -13.788 -10.227 1.00 90.44 155 ALA A CA 1
ATOM 1204 C C . ALA A 1 155 ? -10.368 -12.850 -11.382 1.00 90.44 155 ALA A C 1
ATOM 1206 O O . ALA A 1 155 ? -11.039 -12.855 -12.407 1.00 90.44 155 ALA A O 1
ATOM 1207 N N . PHE A 1 156 ? -9.342 -12.018 -11.216 1.00 89.56 156 PHE A N 1
ATOM 1208 C CA . PHE A 1 156 ? -8.931 -11.064 -12.230 1.00 89.56 156 PHE A CA 1
ATOM 1209 C C . PHE A 1 156 ? -8.242 -11.776 -13.406 1.00 89.56 156 PHE A C 1
ATOM 1211 O O . PHE A 1 156 ? -7.127 -12.273 -13.285 1.00 89.56 156 PHE A O 1
ATOM 1218 N N . GLU A 1 157 ? -8.909 -11.800 -14.561 1.00 79.06 157 GLU A N 1
ATOM 1219 C CA . GLU A 1 157 ? -8.452 -12.461 -15.799 1.00 79.06 157 GLU A CA 1
ATOM 1220 C C . GLU A 1 157 ? -7.611 -11.538 -16.712 1.00 79.06 157 GLU A C 1
ATOM 1222 O O . GLU A 1 157 ? -7.489 -11.775 -17.915 1.00 79.06 157 GLU A O 1
ATOM 1227 N N . GLY A 1 158 ? -7.056 -10.447 -16.171 1.00 72.50 158 GLY A N 1
ATOM 1228 C CA . GLY A 1 158 ? -6.212 -9.511 -16.923 1.00 72.50 158 GLY A CA 1
ATOM 1229 C C . GLY A 1 158 ? -4.826 -10.069 -17.274 1.00 72.50 158 GLY A C 1
ATOM 1230 O O . GLY A 1 158 ? -4.532 -11.244 -17.062 1.00 72.50 158 GLY A O 1
ATOM 1231 N N . ILE A 1 159 ? -3.946 -9.217 -17.820 1.00 61.19 159 ILE A N 1
ATOM 1232 C CA . ILE A 1 159 ? -2.543 -9.572 -18.113 1.00 61.19 159 ILE A CA 1
ATOM 1233 C C . ILE A 1 159 ? -1.797 -9.787 -16.784 1.00 61.19 159 ILE A C 1
ATOM 1235 O O . ILE A 1 159 ? -1.141 -8.862 -16.330 1.00 61.19 159 ILE A O 1
ATOM 1239 N N . GLY A 1 160 ? -1.947 -10.982 -16.195 1.00 53.44 160 GLY A N 1
ATOM 1240 C CA . GLY A 1 160 ? -1.196 -11.554 -15.070 1.00 53.44 160 GLY A CA 1
ATOM 1241 C C . GLY A 1 160 ? -1.228 -10.775 -13.742 1.00 53.44 160 GLY A C 1
ATOM 1242 O O . GLY A 1 160 ? -1.241 -9.547 -13.732 1.00 53.44 160 GLY A O 1
ATOM 1243 N N . PRO A 1 161 ? -1.184 -11.442 -12.574 1.00 55.03 161 PRO A N 1
ATOM 1244 C CA . PRO A 1 161 ? -0.839 -10.772 -11.326 1.00 55.03 161 PRO A CA 1
ATOM 1245 C C . PRO A 1 161 ? 0.669 -10.472 -11.321 1.00 55.03 161 PRO A C 1
ATOM 1247 O O . PRO A 1 161 ? 1.446 -11.125 -10.632 1.00 55.03 161 PRO A O 1
ATOM 1250 N N . ASP A 1 162 ? 1.106 -9.498 -12.117 1.00 73.94 162 ASP A N 1
ATOM 1251 C CA . ASP A 1 162 ? 2.501 -9.063 -12.102 1.00 73.94 162 ASP A CA 1
ATOM 1252 C C . ASP A 1 162 ? 2.732 -8.267 -10.816 1.00 73.94 162 ASP A C 1
ATOM 1254 O O . ASP A 1 162 ? 2.391 -7.089 -10.761 1.00 73.94 162 ASP A O 1
ATOM 1258 N N . GLY A 1 163 ? 3.251 -8.902 -9.765 1.00 86.81 163 GLY A N 1
ATOM 1259 C CA . GLY A 1 163 ? 3.630 -8.248 -8.508 1.00 86.81 163 GLY A CA 1
ATOM 1260 C C . GLY A 1 163 ? 2.777 -8.623 -7.296 1.00 86.81 163 GLY A C 1
ATOM 1261 O O . GLY A 1 163 ? 1.754 -9.299 -7.393 1.00 86.81 163 GLY A O 1
ATOM 1262 N N . GLU A 1 164 ? 3.224 -8.173 -6.132 1.00 94.75 164 GLU A N 1
ATOM 1263 C CA . GLU A 1 164 ? 2.676 -8.528 -4.824 1.00 94.75 164 GLU A CA 1
ATOM 1264 C C . GLU A 1 164 ? 1.677 -7.481 -4.327 1.00 94.75 164 GLU A C 1
ATOM 1266 O O . GLU A 1 164 ? 1.710 -6.324 -4.753 1.00 94.75 164 GLU A O 1
ATOM 1271 N N . TYR A 1 165 ? 0.802 -7.871 -3.397 1.00 96.56 165 TYR A N 1
ATOM 1272 C CA . TYR A 1 165 ? -0.121 -6.952 -2.732 1.00 96.56 165 TYR A CA 1
ATOM 1273 C C . TYR A 1 165 ? 0.167 -6.865 -1.239 1.00 96.56 165 TYR A C 1
ATOM 1275 O O . TYR A 1 165 ? 0.312 -7.885 -0.563 1.00 96.56 165 TYR A O 1
ATOM 1283 N N . LEU A 1 166 ? 0.141 -5.649 -0.706 1.00 98.12 166 LEU A N 1
ATOM 1284 C CA . LEU A 1 166 ? 0.057 -5.389 0.723 1.00 98.12 166 LEU A CA 1
ATOM 1285 C C . LEU A 1 166 ? -1.272 -4.688 1.013 1.00 98.12 166 LEU A C 1
ATOM 1287 O O . LEU A 1 166 ? -1.497 -3.553 0.599 1.00 98.12 166 LEU A O 1
ATOM 1291 N N . LEU A 1 167 ? -2.166 -5.384 1.708 1.00 98.12 167 LEU A N 1
ATOM 1292 C CA . LEU A 1 167 ? -3.440 -4.840 2.161 1.00 98.12 167 LEU A CA 1
ATOM 1293 C C . LEU A 1 167 ? -3.271 -4.345 3.601 1.00 98.12 167 LEU A C 1
ATOM 1295 O O . LEU A 1 167 ? -2.807 -5.094 4.462 1.00 98.12 167 LEU A O 1
ATOM 1299 N N . CYS A 1 168 ? -3.658 -3.103 3.863 1.00 98.25 168 CYS A N 1
ATOM 1300 C CA . CYS A 1 168 ? -3.492 -2.425 5.145 1.00 98.25 168 CYS A CA 1
ATOM 1301 C C . CYS A 1 168 ? -4.848 -1.886 5.602 1.00 98.25 168 CYS A C 1
ATOM 1303 O O . CYS A 1 168 ? -5.400 -0.988 4.973 1.00 98.25 168 CYS A O 1
ATOM 1305 N N . CYS A 1 169 ? -5.383 -2.409 6.701 1.00 97.25 169 CYS A N 1
ATOM 1306 C CA . CYS A 1 169 ? -6.659 -1.963 7.251 1.00 97.25 169 CYS A CA 1
ATOM 1307 C C . CYS A 1 169 ? -6.437 -1.233 8.569 1.00 97.25 169 CYS A C 1
ATOM 1309 O O . CYS A 1 169 ? -6.057 -1.863 9.556 1.00 97.25 169 CYS A O 1
ATOM 1311 N N . TRP A 1 170 ? -6.728 0.061 8.603 1.00 95.44 170 TRP A N 1
ATOM 1312 C CA . TRP A 1 170 ? -6.922 0.804 9.839 1.00 95.44 170 TRP A CA 1
ATOM 1313 C C . TRP A 1 170 ? -8.216 0.349 10.518 1.00 95.44 170 TRP A C 1
ATOM 1315 O O . TRP A 1 170 ? -9.287 0.381 9.910 1.00 95.44 170 TRP A O 1
ATOM 1325 N N . CYS A 1 171 ? -8.135 -0.078 11.772 1.00 92.81 171 CYS A N 1
ATOM 1326 C CA . CYS A 1 171 ? -9.295 -0.481 12.561 1.00 92.81 171 CYS A CA 1
ATOM 1327 C C . CYS A 1 171 ? -9.651 0.643 13.539 1.00 92.81 171 CYS A C 1
ATOM 1329 O O . CYS A 1 171 ? -8.876 0.943 14.442 1.00 92.81 171 CYS A O 1
ATOM 1331 N N . ASN A 1 172 ? -10.819 1.272 13.369 1.00 89.75 172 ASN A N 1
ATOM 1332 C CA . ASN A 1 172 ? -11.212 2.437 14.177 1.00 89.75 172 ASN A CA 1
ATOM 1333 C C . ASN A 1 172 ? -11.392 2.129 15.673 1.00 89.75 172 ASN A C 1
ATOM 1335 O O . ASN A 1 172 ? -11.292 3.035 16.490 1.00 89.75 172 ASN A O 1
ATOM 1339 N N . ASP A 1 173 ? -11.707 0.885 16.035 1.00 89.94 173 ASP A N 1
ATOM 1340 C CA . ASP A 1 173 ? -11.909 0.459 17.423 1.00 89.94 173 ASP A CA 1
ATOM 1341 C C . ASP A 1 173 ? -10.597 0.210 18.174 1.00 89.94 173 ASP A C 1
ATOM 1343 O O . ASP A 1 173 ? -10.543 0.412 19.387 1.00 89.94 173 ASP A O 1
ATOM 1347 N N . THR A 1 174 ? -9.548 -0.215 17.469 1.00 90.62 174 THR A N 1
ATOM 1348 C CA . THR A 1 174 ? -8.212 -0.430 18.044 1.00 90.62 174 THR A CA 1
ATOM 1349 C C . THR A 1 174 ? -7.238 0.706 17.751 1.00 90.62 174 THR A C 1
ATOM 1351 O O . THR A 1 174 ? -6.157 0.727 18.331 1.00 90.62 174 THR A O 1
ATOM 1354 N N . GLU A 1 175 ? -7.599 1.615 16.844 1.00 91.75 175 GLU A N 1
ATOM 1355 C CA . GLU A 1 175 ? -6.734 2.673 16.312 1.00 91.75 175 GLU A CA 1
ATOM 1356 C C . GLU A 1 175 ? -5.376 2.123 15.845 1.00 91.75 175 GLU A C 1
ATOM 1358 O O . GLU A 1 175 ? -4.321 2.645 16.199 1.00 91.75 175 GLU A O 1
ATOM 1363 N N . ASP A 1 176 ? -5.401 1.010 15.105 1.00 93.75 176 ASP A N 1
ATOM 1364 C CA . ASP A 1 176 ? -4.190 0.314 14.658 1.00 93.75 176 ASP A CA 1
ATOM 1365 C C . ASP A 1 176 ? -4.380 -0.325 13.276 1.00 93.75 176 ASP A C 1
ATOM 1367 O O . ASP A 1 176 ? -5.509 -0.538 12.816 1.00 93.75 176 ASP A O 1
ATOM 1371 N N . PHE A 1 177 ? -3.272 -0.650 12.612 1.00 96.00 177 PHE A N 1
ATOM 1372 C CA . PHE A 1 177 ? -3.270 -1.327 11.323 1.00 96.00 177 PHE A CA 1
ATOM 1373 C C . PHE A 1 177 ? -3.196 -2.845 11.470 1.00 96.00 177 PHE A C 1
ATOM 1375 O O . PHE A 1 177 ? -2.337 -3.405 12.144 1.00 96.00 177 PHE A O 1
ATOM 1382 N N . THR A 1 178 ? -4.058 -3.538 10.732 1.00 96.88 178 THR A N 1
ATOM 1383 C CA . THR A 1 178 ? -3.870 -4.955 10.411 1.00 96.88 178 THR A CA 1
ATOM 1384 C C . THR A 1 178 ? -3.350 -5.077 8.984 1.00 96.88 178 THR A C 1
ATOM 1386 O O . THR A 1 178 ? -3.794 -4.349 8.095 1.00 96.88 178 THR A O 1
ATOM 1389 N N . PHE A 1 179 ? -2.441 -6.021 8.750 1.00 97.62 179 PHE A N 1
ATOM 1390 C CA . PHE A 1 179 ? -1.798 -6.222 7.455 1.00 97.62 179 PHE A CA 1
ATOM 1391 C C . PHE A 1 179 ? -2.101 -7.599 6.879 1.00 97.62 179 PHE A C 1
ATOM 1393 O O . PHE A 1 179 ? -2.125 -8.592 7.606 1.00 97.62 179 PHE A O 1
ATOM 1400 N N . ASP A 1 180 ? -2.238 -7.663 5.560 1.00 97.25 180 ASP A N 1
ATOM 1401 C CA . ASP A 1 180 ? -2.333 -8.913 4.823 1.00 97.25 180 ASP A CA 1
ATOM 1402 C C . ASP A 1 180 ? -1.486 -8.856 3.550 1.00 97.25 180 ASP A C 1
ATOM 1404 O O . ASP A 1 180 ? -1.708 -8.033 2.663 1.00 97.25 180 ASP A O 1
ATOM 1408 N N . HIS A 1 181 ? -0.477 -9.722 3.479 1.00 97.06 181 HIS A N 1
ATOM 1409 C CA . HIS A 1 181 ? 0.422 -9.820 2.332 1.00 97.06 181 HIS A CA 1
ATOM 1410 C C . HIS A 1 181 ? -0.043 -10.940 1.402 1.00 97.06 181 HIS A C 1
ATOM 1412 O O . HIS A 1 181 ? -0.290 -12.079 1.819 1.00 97.06 181 HIS A O 1
ATOM 1418 N N . VAL A 1 182 ? -0.188 -10.605 0.124 1.00 95.38 182 VAL A N 1
ATOM 1419 C CA . VAL A 1 182 ? -0.521 -11.543 -0.944 1.00 95.38 182 VAL A CA 1
ATOM 1420 C C . VAL A 1 182 ? 0.682 -11.609 -1.886 1.00 95.38 182 VAL A C 1
ATOM 1422 O O . VAL A 1 182 ? 0.902 -10.652 -2.632 1.00 95.38 182 VAL A O 1
ATOM 1425 N N . PRO A 1 183 ? 1.475 -12.695 -1.856 1.00 92.44 183 PRO A N 1
ATOM 1426 C CA . PRO A 1 183 ? 2.585 -12.850 -2.787 1.00 92.44 183 PRO A CA 1
ATOM 1427 C C . PRO A 1 183 ? 2.064 -12.982 -4.222 1.00 92.44 183 PRO A C 1
ATOM 1429 O O . PRO A 1 183 ? 0.900 -13.337 -4.439 1.00 92.44 183 PRO A O 1
ATOM 1432 N N . ALA A 1 184 ? 2.937 -12.712 -5.192 1.00 86.44 184 ALA A N 1
ATOM 1433 C CA . ALA A 1 184 ? 2.660 -12.979 -6.597 1.00 86.44 184 ALA A CA 1
ATOM 1434 C C . ALA A 1 184 ? 2.331 -14.472 -6.802 1.00 86.44 184 ALA A C 1
ATOM 1436 O O . ALA A 1 184 ? 2.811 -15.328 -6.050 1.00 86.44 184 ALA A O 1
ATOM 1437 N N . ALA A 1 185 ? 1.462 -14.758 -7.775 1.00 72.75 185 ALA A N 1
ATOM 1438 C CA . ALA A 1 185 ? 1.004 -16.116 -8.081 1.00 72.75 185 ALA A CA 1
ATOM 1439 C C . ALA A 1 185 ? 2.066 -16.958 -8.800 1.00 72.75 185 ALA A C 1
ATOM 1441 O O . ALA A 1 185 ? 2.889 -16.374 -9.541 1.00 72.75 185 ALA A O 1
#

pLDDT: mean 81.97, std 16.42, range [34.56, 98.25]

Nearest PDB structures (foldseek):
  5csa-assembly1_A  TM=5.138E-01  e=8.951E-02  Saccharomyces cerevisiae S288C
  7tbr-assembly1_A  TM=4.845E-01  e=2.069E+00  Rhodothermus marinus SG0.5JP17-172
  2y0d-assembly1_D  TM=6.095E-01  e=7.541E+00  Burkholderia cepacia
  7r8j-assembly1_A  TM=2.671E-01  e=7.091E+00  Pseudooceanicola lipolyticus

Mean predicted aligned error: 7.51 Å

Solvent-accessible surface area (backbone atoms only — not comparable to full-atom values): 10774 Å² total; per-residue (Å²): 138,90,50,70,67,60,52,54,52,49,44,50,55,32,51,52,46,49,25,56,52,45,66,71,56,78,69,89,65,65,49,77,65,45,52,61,51,43,52,49,39,74,65,38,76,71,47,54,83,81,45,54,72,70,65,91,41,73,46,33,50,42,47,71,78,94,76,81,88,90,73,91,73,83,63,99,40,52,30,34,34,34,32,60,42,76,49,86,94,44,96,85,52,95,57,60,46,83,73,46,30,58,33,37,27,41,73,40,73,70,53,79,62,57,42,49,58,54,48,52,57,56,70,74,43,80,17,50,32,31,35,44,38,34,48,41,75,39,66,83,53,48,62,59,51,53,52,50,52,53,49,49,64,72,67,57,84,65,94,62,72,57,38,28,38,41,40,35,36,36,17,66,73,75,53,37,75,49,77,48,79,42,75,53,127

Secondary structure (DSSP, 8-state):
--SHHHHHHHHHHHHHHHHHHHHHH-S---HHHHHHHHHHTTT-TT--TTS---SS-SEEEEE---SSS--S---SSSEEEEEEEEPTT-TT---EEEEEEEEEEEEE-S-HHHHHHHHHHHHT---SEEEEEEEES-HHHHHHHHHHHHHHHHH--SS---SEEEEEEEETTTTEEEEEEE---